Protein AF-A0A7X7QVG1-F1 (afdb_monomer)

Secondary structure (DSSP, 8-state):
----------TTSSTT-S--SS----PPPPPPPTT--S----S-TTTBT-EEEEEEEEETTTTEEEEEEEEE-TT--SGGGEEEEEEEEESSSSS-B---BTTTTTB-EEE-GGG---S-EEEE-TT-SS--EEEEE--TTSSSEEEEEESSSSSB-TT--EEEE-----SPPEEEEETTTTEEEEEEEESSSS-EEEEEEESSSSS-PPPEEEE---GGG-TTEEE---EEEEETTEEEEEEEEEEE-TT--STT---EEE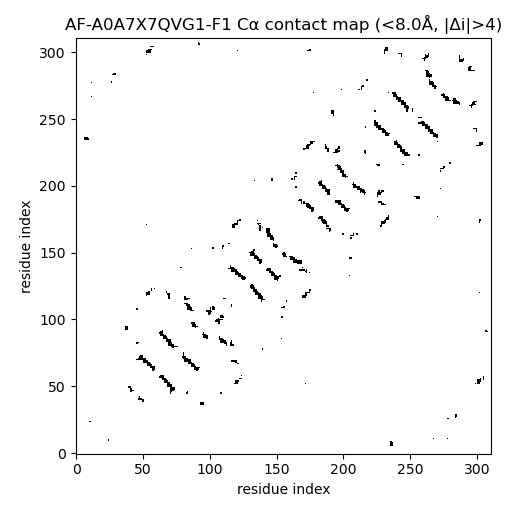EEEEEEESSSS-EEES-SSS-SB----TTSTTSSB----SS----GGG-

Nearest PDB structures (foldseek):
  7vco-assembly1_A  TM=6.421E-01  e=1.257E-06  Frischella perrara
  8aa2-assembly1_M  TM=6.187E-01  e=2.798E-06  Bacteroides thetaiotaomicron VPI-5482
  2f11-assembly1_A  TM=5.109E-01  e=1.245E-05  Homo sapiens
  1so7-assembly1_A  TM=5.348E-01  e=1.371E-04  Homo sapiens
  1snt-assembly1_A  TM=4.716E-01  e=3.983E-04  Homo sapiens

Sequence (311 aa):
MTKNIARKFLFFDNWTYESLSGFTRKTHKPVKFYNNPVFVANNNPYEYNSCSYSTVAYDYDEKIFKMWYGTSNLYKTDEEAIKYLCYATSSDGIKWDRPNLDVIDGTNVVMDKDMYPMGTSVIIDKEDINMPYKLIMRPKNIPAITTCFSKDGIHWDKKNINIVINADSDCKIGLYKNPVEKTYYALFRNIKGQRKNYISSSKDFINWDFPKLILEPDISEGCQTQIYGTQASSYGNYVIGLSPLYNTVETDMNWAKMEGTMDISAAFSKGSYYWRWLNSKDRFISLKDEKSSECGMIHPLTSLIYLPEKI

pLDDT: mean 88.74, std 9.58, range [32.72, 98.31]

Structure (mmCIF, N/CA/C/O backbone):
data_AF-A0A7X7QVG1-F1
#
_entry.id   AF-A0A7X7QVG1-F1
#
loop_
_atom_site.group_PDB
_atom_site.id
_atom_site.type_symbol
_atom_site.label_atom_id
_atom_site.label_alt_id
_atom_site.label_comp_id
_atom_site.label_asym_id
_atom_site.label_entity_id
_atom_site.label_seq_id
_atom_site.pdbx_PDB_ins_code
_atom_site.Cartn_x
_at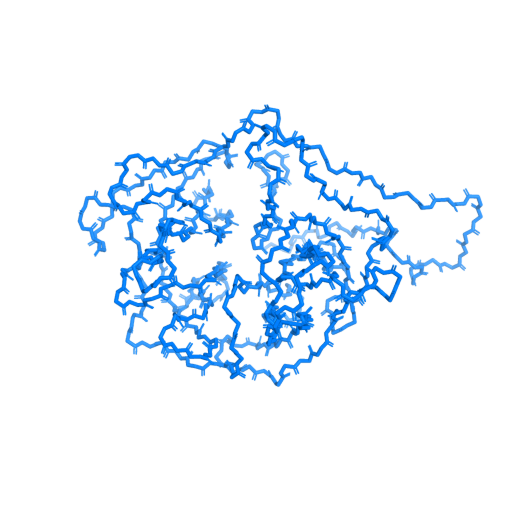om_site.Cartn_y
_atom_site.Cartn_z
_atom_site.occupancy
_atom_site.B_iso_or_equiv
_atom_site.auth_seq_id
_atom_site.auth_comp_id
_atom_site.auth_asym_id
_atom_site.auth_atom_id
_atom_site.pdbx_PDB_model_num
ATOM 1 N N . MET A 1 1 ? -18.943 -22.279 1.808 1.00 32.72 1 MET A N 1
ATOM 2 C CA . MET A 1 1 ? -19.037 -22.412 0.337 1.00 32.72 1 MET A CA 1
ATOM 3 C C . MET A 1 1 ? -17.642 -22.282 -0.241 1.00 32.72 1 MET A C 1
ATOM 5 O O . MET A 1 1 ? -17.046 -21.218 -0.138 1.00 32.72 1 MET A O 1
ATOM 9 N N . THR A 1 2 ? -17.083 -23.357 -0.782 1.00 34.47 2 THR A N 1
ATOM 10 C CA . THR A 1 2 ? -15.823 -23.324 -1.532 1.00 34.47 2 THR A CA 1
ATOM 11 C C . THR A 1 2 ? -16.054 -22.495 -2.793 1.00 34.47 2 THR A C 1
ATOM 13 O O . THR A 1 2 ? -16.736 -22.944 -3.712 1.00 34.47 2 THR A O 1
ATOM 16 N N . LYS A 1 3 ? -15.554 -21.249 -2.816 1.00 49.28 3 LYS A N 1
ATOM 17 C CA . LYS A 1 3 ? -15.533 -20.428 -4.035 1.00 49.28 3 LYS A CA 1
ATOM 18 C C . LYS A 1 3 ? -14.897 -21.274 -5.135 1.00 49.28 3 LYS A C 1
ATOM 20 O O . LYS A 1 3 ? -13.794 -21.786 -4.957 1.00 49.28 3 LYS A O 1
ATOM 25 N N . ASN A 1 4 ? -15.598 -21.429 -6.250 1.00 41.78 4 ASN A N 1
ATOM 26 C CA . ASN A 1 4 ? -15.048 -22.026 -7.455 1.00 41.78 4 ASN A CA 1
ATOM 27 C C . ASN A 1 4 ? -13.965 -21.053 -7.949 1.00 41.78 4 ASN A C 1
ATOM 29 O O . ASN A 1 4 ? -14.272 -20.060 -8.607 1.00 41.78 4 ASN A O 1
ATOM 33 N N . ILE A 1 5 ? -12.716 -21.228 -7.500 1.00 54.16 5 ILE A N 1
ATOM 34 C CA . ILE A 1 5 ? -11.613 -20.346 -7.887 1.00 54.16 5 ILE A CA 1
ATOM 35 C C . ILE A 1 5 ? -11.363 -20.624 -9.364 1.00 54.16 5 ILE A C 1
ATOM 37 O O . ILE A 1 5 ? -10.708 -21.605 -9.718 1.00 54.16 5 ILE A O 1
ATOM 41 N N . ALA A 1 6 ? -11.917 -19.778 -10.232 1.00 59.72 6 ALA A N 1
ATOM 42 C CA . ALA A 1 6 ? -11.602 -19.800 -11.648 1.00 59.72 6 ALA A CA 1
ATOM 43 C C . ALA A 1 6 ? -10.076 -19.733 -11.789 1.00 59.72 6 ALA A C 1
ATOM 45 O O . ALA A 1 6 ? -9.439 -18.754 -11.384 1.00 59.72 6 ALA A O 1
ATOM 46 N N . ARG A 1 7 ? -9.473 -20.803 -12.317 1.00 67.12 7 ARG A N 1
ATOM 47 C CA . ARG A 1 7 ? -8.031 -20.846 -12.561 1.00 67.12 7 ARG A CA 1
ATOM 48 C C . ARG A 1 7 ? -7.709 -19.833 -13.655 1.00 67.12 7 ARG A C 1
ATOM 50 O O . ARG A 1 7 ? -8.014 -20.053 -14.822 1.00 67.12 7 ARG A O 1
ATOM 57 N N . LYS A 1 8 ? -7.100 -18.711 -13.270 1.00 73.62 8 LYS A N 1
ATOM 58 C CA . LYS A 1 8 ? -6.557 -17.733 -14.216 1.00 73.62 8 LYS A CA 1
ATOM 59 C C . LYS A 1 8 ? -5.225 -18.256 -14.751 1.00 73.62 8 LYS A C 1
ATOM 61 O O . LYS A 1 8 ? -4.258 -18.349 -13.997 1.00 73.62 8 LYS A O 1
ATOM 66 N N . PHE A 1 9 ? -5.175 -18.572 -16.042 1.00 77.69 9 PHE A N 1
ATOM 67 C CA . PHE A 1 9 ? -3.921 -18.813 -16.753 1.00 77.69 9 PHE A CA 1
ATOM 68 C C . PHE A 1 9 ? -3.353 -17.468 -17.207 1.00 77.69 9 PHE A C 1
ATOM 70 O O . PHE A 1 9 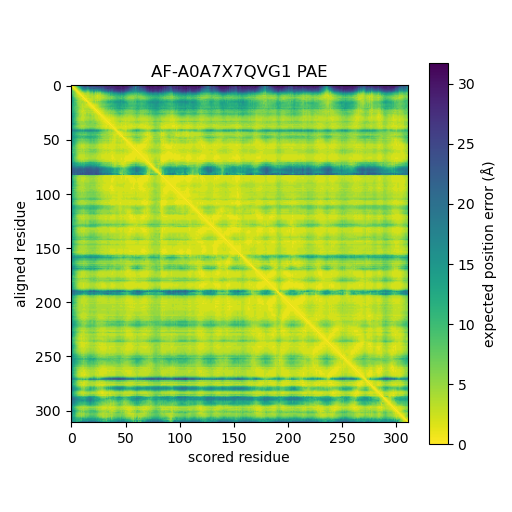? -4.004 -16.739 -17.952 1.00 77.69 9 PHE A O 1
ATOM 77 N N . LEU A 1 10 ? -2.170 -17.113 -16.701 1.00 83.12 10 LEU A N 1
ATOM 78 C CA . LEU A 1 10 ? -1.536 -15.821 -16.953 1.00 83.12 10 LEU A CA 1
ATOM 79 C C . LEU A 1 10 ? -0.241 -15.996 -17.732 1.00 83.12 10 LEU A C 1
ATOM 81 O O . LEU A 1 10 ? 0.610 -16.805 -17.376 1.00 83.12 10 LEU A O 1
ATOM 85 N N . PHE A 1 11 ? -0.044 -15.137 -18.725 1.00 84.19 11 PHE A N 1
ATOM 86 C CA . PHE A 1 11 ? 1.145 -15.117 -19.570 1.00 84.19 11 PHE A CA 1
ATOM 87 C C . PHE A 1 11 ? 2.278 -14.266 -18.996 1.00 84.19 11 PHE A C 1
ATOM 89 O O . PHE A 1 11 ? 2.920 -13.538 -19.739 1.00 84.19 11 PHE A O 1
ATOM 96 N N . PHE A 1 12 ? 2.543 -14.342 -17.686 1.00 85.56 12 PHE A N 1
ATOM 97 C CA . PHE A 1 12 ? 3.653 -13.611 -17.050 1.00 85.56 12 PHE A CA 1
ATOM 98 C C . PHE A 1 12 ? 4.996 -14.346 -17.134 1.00 85.56 12 PHE A C 1
ATOM 100 O O . PHE A 1 12 ? 6.041 -13.716 -17.267 1.00 85.56 12 PHE A O 1
ATOM 107 N N . ASP A 1 13 ? 4.995 -15.677 -17.149 1.00 84.94 13 ASP A N 1
ATOM 108 C CA . ASP A 1 13 ? 6.184 -16.506 -17.368 1.00 84.94 13 ASP A CA 1
ATOM 109 C C . ASP A 1 13 ? 5.849 -17.731 -18.224 1.00 84.94 13 ASP A C 1
ATOM 111 O O . ASP A 1 13 ? 4.721 -17.858 -18.689 1.00 84.94 13 ASP A O 1
ATOM 115 N N . ASN A 1 14 ? 6.846 -18.583 -18.477 1.00 85.62 14 ASN A N 1
ATOM 116 C CA . ASN A 1 14 ? 6.716 -19.748 -19.356 1.00 85.62 14 ASN A CA 1
ATOM 117 C C . ASN A 1 14 ? 6.536 -21.073 -18.604 1.00 85.62 14 ASN A C 1
ATOM 119 O O . ASN A 1 14 ? 6.558 -22.130 -19.217 1.00 85.62 14 ASN A O 1
ATOM 123 N N . TRP A 1 15 ? 6.377 -21.047 -17.285 1.00 80.62 15 TRP A N 1
ATOM 124 C CA . TRP A 1 15 ? 6.364 -22.259 -16.465 1.00 80.62 15 TRP A CA 1
ATOM 125 C C . TRP A 1 15 ? 5.178 -23.184 -16.739 1.00 80.62 15 TRP A C 1
ATOM 127 O O . TRP A 1 15 ? 5.272 -24.383 -16.516 1.00 80.62 15 TRP A O 1
ATOM 137 N N . THR A 1 16 ? 4.037 -22.630 -17.150 1.00 80.31 16 THR A N 1
ATOM 138 C CA . THR A 1 16 ? 2.820 -23.408 -17.421 1.00 80.31 16 THR A CA 1
ATOM 139 C C . THR A 1 16 ? 2.711 -23.863 -18.875 1.00 80.31 16 THR A C 1
ATOM 141 O O . THR A 1 16 ? 1.688 -24.439 -19.234 1.00 80.31 16 THR A O 1
ATOM 144 N N . TYR A 1 17 ? 3.706 -23.579 -19.722 1.00 81.69 17 TYR A N 1
ATOM 145 C CA . TYR A 1 17 ? 3.651 -23.875 -21.155 1.00 81.69 17 TYR A CA 1
ATOM 146 C C . TYR A 1 17 ? 4.617 -24.993 -21.514 1.00 81.69 17 TYR A C 1
ATOM 148 O O . TYR A 1 17 ? 5.790 -24.941 -21.163 1.00 81.69 17 TYR A O 1
ATOM 156 N N . GLU A 1 18 ? 4.120 -25.972 -22.262 1.00 85.25 18 GLU A N 1
ATOM 157 C CA . GLU A 1 18 ? 4.942 -27.027 -22.854 1.00 85.25 18 GLU A CA 1
ATOM 158 C C . GLU A 1 18 ? 5.616 -26.551 -24.151 1.00 85.25 18 GLU A C 1
ATOM 160 O O . GLU A 1 18 ? 6.796 -26.803 -24.374 1.00 85.25 18 GLU A O 1
ATOM 165 N N . SER A 1 19 ? 4.892 -25.804 -24.992 1.00 87.75 19 SER A N 1
ATOM 166 C CA . SER A 1 19 ? 5.427 -25.201 -26.216 1.00 87.75 19 SER A CA 1
ATOM 167 C C . SER A 1 19 ? 4.744 -23.869 -26.538 1.00 87.75 19 SER A C 1
ATOM 169 O O . SER A 1 19 ? 3.620 -23.600 -26.109 1.00 87.75 19 SER A O 1
ATOM 171 N N . LEU A 1 20 ? 5.444 -23.009 -27.283 1.00 86.88 20 LEU A N 1
ATOM 172 C CA . LEU A 1 20 ? 4.934 -21.740 -27.799 1.00 86.88 20 LEU A CA 1
ATOM 173 C C . LEU A 1 20 ? 5.303 -21.630 -29.281 1.00 86.88 20 LEU A C 1
ATOM 175 O O . LEU A 1 20 ? 6.465 -21.796 -29.641 1.00 86.88 20 LEU A O 1
ATOM 179 N N . SER A 1 21 ? 4.330 -21.309 -30.132 1.00 90.62 21 SER A N 1
ATOM 180 C CA . SER A 1 21 ? 4.543 -21.022 -31.554 1.00 90.62 21 SER A CA 1
ATOM 181 C C . SER A 1 21 ? 3.700 -19.815 -31.955 1.00 90.62 21 SER A C 1
ATOM 183 O O . SER A 1 21 ? 2.540 -19.717 -31.559 1.00 90.62 21 SER A O 1
ATOM 185 N N . GLY A 1 22 ? 4.293 -18.858 -32.676 1.00 89.75 22 GLY A N 1
ATOM 186 C CA . GLY A 1 22 ? 3.608 -17.625 -33.090 1.00 89.75 22 GLY A CA 1
ATOM 187 C C . GLY A 1 22 ? 3.157 -16.710 -31.939 1.00 89.75 22 GLY A C 1
ATOM 188 O O . GLY A 1 22 ? 2.263 -15.888 -32.127 1.00 89.75 22 GLY A O 1
ATOM 189 N N . PHE A 1 23 ? 3.740 -16.846 -30.743 1.00 86.56 23 PHE A N 1
ATOM 190 C CA . PHE A 1 23 ? 3.320 -16.111 -29.548 1.00 86.56 23 PHE A CA 1
ATOM 191 C C . PHE A 1 23 ? 4.210 -14.892 -29.272 1.00 86.56 23 PHE A C 1
ATOM 193 O O . PHE A 1 23 ? 5.422 -15.023 -29.108 1.00 86.56 23 PHE A O 1
ATOM 200 N N . THR A 1 24 ? 3.588 -13.720 -29.114 1.00 86.31 24 THR A N 1
ATOM 201 C CA . THR A 1 24 ? 4.262 -12.484 -28.689 1.00 86.31 24 THR A CA 1
ATOM 202 C C . THR A 1 24 ? 3.591 -11.933 -27.439 1.00 86.31 24 THR A C 1
ATOM 204 O O . THR A 1 24 ? 2.414 -11.573 -27.461 1.00 86.31 24 THR A O 1
ATOM 207 N N . ARG A 1 25 ? 4.351 -11.807 -26.349 1.00 85.00 25 ARG A N 1
ATOM 208 C CA . ARG A 1 25 ? 3.880 -11.175 -25.113 1.00 85.00 25 ARG A CA 1
ATOM 209 C C . ARG A 1 25 ? 3.967 -9.658 -25.231 1.00 85.00 25 ARG A C 1
ATOM 211 O O . ARG A 1 25 ? 5.032 -9.127 -25.535 1.00 85.00 25 ARG A O 1
ATOM 218 N N . LYS A 1 26 ? 2.867 -8.964 -24.944 1.00 84.75 26 LYS A N 1
ATOM 219 C CA . LYS A 1 26 ? 2.827 -7.502 -24.852 1.00 84.75 26 LYS A CA 1
ATOM 220 C C . LYS A 1 26 ? 2.254 -7.087 -23.506 1.00 84.75 26 LYS A C 1
ATOM 222 O O . LYS A 1 26 ? 1.206 -7.580 -23.096 1.00 84.75 26 LYS A O 1
ATOM 227 N N . THR A 1 27 ? 2.940 -6.174 -22.832 1.00 84.19 27 THR A N 1
ATOM 228 C CA . THR A 1 27 ? 2.423 -5.539 -21.621 1.00 84.19 27 THR A CA 1
ATOM 229 C C . THR A 1 27 ? 1.559 -4.359 -22.038 1.00 84.19 27 THR A C 1
ATOM 231 O O . THR A 1 27 ? 2.034 -3.450 -22.714 1.00 84.19 27 THR A O 1
ATOM 234 N N . HIS A 1 28 ? 0.285 -4.381 -21.658 1.00 87.12 28 HIS A N 1
ATOM 235 C CA . HIS A 1 28 ? -0.609 -3.244 -21.853 1.00 87.12 28 HIS A CA 1
ATOM 236 C C . HIS A 1 28 ? -0.474 -2.264 -20.688 1.00 87.12 28 HIS A C 1
ATOM 238 O O . HIS A 1 28 ? -0.260 -2.680 -19.547 1.00 87.12 28 HIS A O 1
ATOM 244 N N . LYS A 1 29 ? -0.631 -0.970 -20.976 1.00 88.75 29 LYS A N 1
ATOM 245 C CA . LYS A 1 29 ? -0.670 0.071 -19.948 1.00 88.75 29 LYS A CA 1
ATOM 246 C C . LYS A 1 29 ? -2.091 0.206 -19.385 1.00 88.75 29 LYS A C 1
ATOM 248 O O . LYS A 1 29 ? -3.052 0.134 -20.156 1.00 88.75 29 LYS A O 1
ATOM 253 N N . PRO A 1 30 ? -2.249 0.396 -18.066 1.00 90.81 30 PRO A N 1
ATOM 254 C CA . PRO A 1 30 ? -3.529 0.743 -17.482 1.00 90.81 30 PRO A CA 1
ATOM 255 C C . PRO A 1 30 ? -3.958 2.134 -17.958 1.00 90.81 30 PRO A C 1
ATOM 257 O O . PRO A 1 30 ? -3.139 3.030 -18.168 1.00 90.81 30 PRO A O 1
ATOM 260 N N . VAL A 1 31 ? -5.267 2.312 -18.099 1.00 91.31 31 VAL A N 1
ATOM 261 C CA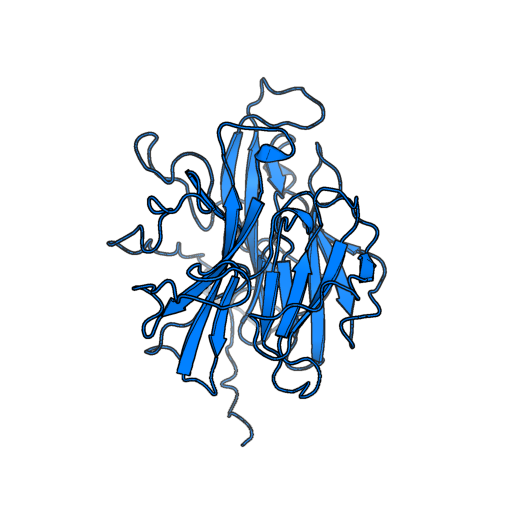 . VAL A 1 31 ? -5.871 3.597 -18.451 1.00 91.31 31 VAL A CA 1
ATOM 262 C C . VAL A 1 31 ? -6.282 4.296 -17.163 1.00 91.31 31 VAL A C 1
ATOM 264 O O . VAL A 1 31 ? -6.998 3.721 -16.342 1.00 91.31 31 VAL A O 1
ATOM 267 N N . LYS A 1 32 ? -5.812 5.531 -16.972 1.00 89.69 32 LYS A N 1
ATOM 268 C CA . LYS A 1 32 ? -6.202 6.359 -15.825 1.00 89.69 32 LYS A CA 1
ATOM 269 C C . LYS A 1 32 ? -7.693 6.679 -15.906 1.00 89.69 32 LYS A C 1
ATOM 271 O O . LYS A 1 32 ? -8.214 6.943 -16.988 1.00 89.69 32 LYS A O 1
ATOM 276 N N . PHE A 1 33 ? -8.369 6.672 -14.763 1.00 91.81 33 PHE A N 1
ATOM 277 C CA . PHE A 1 33 ? -9.784 7.012 -14.708 1.00 91.81 33 PHE A CA 1
ATOM 278 C C . PHE A 1 33 ? -9.990 8.478 -15.106 1.00 91.81 33 PHE A C 1
ATOM 280 O O . PHE A 1 33 ? -9.294 9.369 -14.618 1.00 91.81 33 PHE A O 1
ATOM 287 N N . TYR A 1 34 ? -10.926 8.719 -16.022 1.00 90.19 34 TYR A N 1
ATOM 288 C CA . TYR A 1 34 ? -11.109 10.027 -16.654 1.00 90.19 34 TYR A CA 1
ATOM 289 C C . TYR A 1 34 ? -11.600 11.107 -15.676 1.00 90.19 34 TYR A C 1
ATOM 291 O O . TYR A 1 34 ? -11.290 12.275 -15.874 1.00 90.19 34 TYR A O 1
ATOM 299 N N . ASN A 1 35 ? -12.288 10.710 -14.598 1.00 91.38 35 ASN A N 1
ATOM 300 C CA . ASN A 1 35 ? -12.771 11.599 -13.535 1.00 91.38 35 ASN A CA 1
ATOM 301 C C . ASN A 1 35 ? -11.824 11.671 -12.321 1.00 91.38 35 ASN A C 1
ATOM 303 O O . ASN A 1 35 ? -12.257 12.009 -11.223 1.00 91.38 35 ASN A O 1
ATOM 307 N N . ASN A 1 36 ? -10.540 11.329 -12.473 1.00 90.50 36 ASN A N 1
ATOM 308 C CA . ASN A 1 36 ? -9.563 11.617 -11.420 1.00 90.50 36 ASN A CA 1
ATOM 309 C C . ASN A 1 36 ? -9.467 13.141 -11.160 1.00 90.50 36 ASN A C 1
ATOM 311 O O . ASN A 1 36 ? -9.503 13.909 -12.123 1.00 90.50 36 ASN A O 1
ATOM 315 N N . PRO A 1 37 ? -9.243 13.586 -9.905 1.00 92.19 37 PRO A N 1
ATOM 316 C CA . PRO A 1 37 ? -9.066 12.777 -8.695 1.00 92.19 37 PRO A CA 1
ATOM 317 C C . PRO A 1 37 ? -10.396 12.341 -8.054 1.00 92.19 37 PRO A C 1
ATOM 319 O O . PRO A 1 37 ? -11.356 13.100 -8.013 1.00 92.19 37 PRO A O 1
ATOM 322 N N . VAL A 1 38 ? -10.419 11.130 -7.486 1.00 93.62 38 VAL A N 1
ATOM 323 C CA . VAL A 1 38 ? -11.593 10.581 -6.767 1.00 93.62 38 VAL A CA 1
ATOM 324 C C . VAL A 1 38 ? -11.580 10.872 -5.261 1.00 93.62 38 VAL A C 1
ATOM 326 O O . VAL A 1 38 ? -12.599 10.764 -4.587 1.00 93.62 38 VAL A O 1
ATOM 329 N N . PHE A 1 39 ? -10.419 11.244 -4.721 1.00 94.06 39 PHE A N 1
ATOM 330 C CA . PHE A 1 39 ? -10.238 11.616 -3.323 1.00 94.06 39 PHE A CA 1
ATOM 331 C C . PHE A 1 39 ? -9.127 12.658 -3.225 1.00 94.06 39 PHE A C 1
ATOM 333 O O . PHE A 1 39 ? -8.055 12.479 -3.804 1.00 94.06 39 PHE A O 1
ATOM 340 N N . VAL A 1 40 ? -9.384 13.742 -2.502 1.00 93.19 40 VAL A N 1
ATOM 341 C CA . VAL A 1 40 ? -8.426 14.824 -2.247 1.00 93.19 40 VAL A CA 1
ATOM 342 C C . VAL A 1 40 ? -8.532 15.248 -0.792 1.00 93.19 40 VAL A C 1
ATOM 344 O O . VAL A 1 40 ? -9.608 15.107 -0.199 1.00 93.19 40 VAL A O 1
ATOM 347 N N . ALA A 1 41 ? -7.439 15.784 -0.246 1.00 90.06 41 ALA A N 1
ATOM 348 C CA . ALA A 1 41 ? -7.481 16.471 1.037 1.00 90.06 41 ALA A CA 1
ATOM 349 C C . ALA A 1 41 ? -8.524 17.591 0.964 1.00 90.06 41 ALA A C 1
ATOM 351 O O . ALA A 1 41 ? -8.548 18.363 0.002 1.00 90.06 41 ALA A O 1
ATOM 352 N N . ASN A 1 42 ? -9.420 17.636 1.940 1.00 85.69 42 ASN A N 1
ATOM 353 C CA . ASN A 1 42 ? -10.396 18.708 2.068 1.00 85.69 42 ASN A CA 1
ATOM 354 C C . ASN A 1 42 ? -9.909 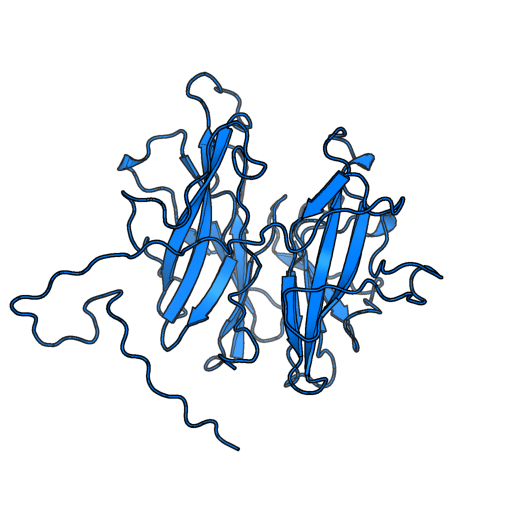19.745 3.100 1.00 85.69 42 ASN A C 1
ATOM 356 O O . ASN A 1 42 ? -8.827 19.624 3.668 1.00 85.69 42 ASN A O 1
ATOM 360 N N . ASN A 1 43 ? -10.726 20.762 3.378 1.00 83.38 43 ASN A N 1
ATOM 361 C CA . ASN A 1 43 ? -10.396 21.823 4.338 1.00 83.38 43 ASN A CA 1
ATOM 362 C C . ASN A 1 43 ? -10.487 21.380 5.817 1.00 83.38 43 ASN A C 1
ATOM 364 O O . ASN A 1 43 ? -10.616 22.228 6.701 1.00 83.38 43 ASN A O 1
ATOM 368 N N . ASN A 1 44 ? -10.446 20.076 6.111 1.00 87.75 44 ASN A N 1
ATOM 369 C CA . ASN A 1 44 ? -10.393 19.595 7.485 1.00 87.75 44 ASN A CA 1
ATOM 370 C C . ASN A 1 44 ? -9.018 19.914 8.101 1.00 87.75 44 ASN A C 1
ATOM 372 O O . ASN A 1 44 ? -7.984 19.603 7.500 1.00 87.75 44 ASN A O 1
ATOM 376 N N . PRO A 1 45 ? -8.960 20.449 9.335 1.00 87.69 45 PRO A N 1
ATOM 377 C CA . PRO A 1 45 ? -7.703 20.880 9.954 1.00 87.69 45 PRO A CA 1
ATOM 378 C C . PRO A 1 45 ? -6.707 19.732 10.195 1.00 87.69 45 PRO A C 1
ATOM 380 O O . PRO A 1 45 ? -5.511 19.969 10.347 1.00 87.69 45 PRO A O 1
ATOM 383 N N . TYR A 1 46 ? -7.187 18.487 10.223 1.00 87.69 46 TYR A N 1
ATOM 384 C CA . TYR A 1 46 ? -6.381 17.278 10.394 1.00 87.69 46 TYR A CA 1
ATOM 385 C C . TYR A 1 46 ? -5.936 16.627 9.068 1.00 87.69 46 TYR A C 1
ATOM 387 O O . TYR A 1 46 ? -5.100 15.725 9.101 1.00 87.69 46 TYR A O 1
ATOM 395 N N . GLU A 1 47 ? -6.434 17.064 7.904 1.00 88.44 47 GLU A N 1
ATOM 396 C CA . GLU A 1 47 ? -5.990 16.558 6.587 1.00 88.44 47 GLU A CA 1
ATOM 397 C C . GLU A 1 47 ? -4.826 17.354 5.991 1.00 88.44 47 GLU A C 1
ATOM 399 O O . GLU A 1 47 ? -4.068 16.822 5.177 1.00 88.44 47 GLU A O 1
ATOM 404 N N . TYR A 1 48 ? -4.633 18.596 6.442 1.00 86.62 48 TYR A N 1
ATOM 405 C CA . TYR A 1 48 ? -3.602 19.500 5.934 1.00 86.62 48 TYR A CA 1
ATOM 406 C C . TYR A 1 48 ? -3.700 19.670 4.409 1.00 86.62 48 TYR A C 1
ATOM 408 O O . TYR A 1 48 ? -4.685 20.206 3.914 1.00 86.62 48 TYR A O 1
ATOM 416 N N . ASN A 1 49 ? -2.672 19.258 3.664 1.00 86.88 49 ASN A N 1
ATOM 417 C CA . ASN A 1 49 ? -2.583 19.413 2.213 1.00 86.88 49 ASN A CA 1
ATOM 418 C C . ASN A 1 49 ? -2.270 18.090 1.494 1.00 86.88 49 ASN A C 1
ATOM 420 O O . ASN A 1 49 ? -1.911 18.108 0.318 1.00 86.88 49 ASN A O 1
ATOM 424 N N . SER A 1 50 ? -2.378 16.946 2.179 1.00 87.75 50 SER A N 1
ATOM 425 C CA . SER A 1 50 ? -2.059 15.644 1.592 1.00 87.75 50 SER A CA 1
ATOM 426 C C . SER A 1 50 ? -2.796 14.498 2.273 1.00 87.75 50 SER A C 1
ATOM 428 O O . SER A 1 50 ? -2.759 14.345 3.494 1.00 87.75 50 SER A O 1
ATOM 430 N N . CYS A 1 51 ? -3.396 13.647 1.441 1.00 89.94 51 CYS A N 1
ATOM 431 C CA . CYS A 1 51 ? -3.885 12.324 1.803 1.00 89.94 51 CYS A CA 1
ATOM 432 C C . CYS A 1 51 ? -3.035 11.298 1.055 1.00 89.94 51 CYS A C 1
ATOM 434 O O . CYS A 1 51 ? -3.099 11.202 -0.171 1.00 89.94 51 CYS A O 1
ATOM 436 N N . SER A 1 52 ? -2.215 10.549 1.783 1.00 88.69 52 SER A N 1
ATOM 437 C CA . SER A 1 52 ? -1.224 9.646 1.204 1.00 88.69 52 SER A CA 1
ATOM 438 C C . SER A 1 52 ? -1.253 8.278 1.877 1.00 88.69 52 SER A C 1
ATOM 440 O O . SER A 1 52 ? -2.002 8.034 2.822 1.00 88.69 52 SER A O 1
ATOM 442 N N . TYR A 1 53 ? -0.459 7.349 1.342 1.00 89.81 53 TYR A N 1
ATOM 443 C CA . TYR A 1 53 ? -0.277 6.009 1.899 1.00 89.81 53 TYR A CA 1
ATOM 444 C C . TYR A 1 53 ? -1.575 5.262 2.231 1.00 89.81 53 TYR A C 1
ATOM 446 O O . TYR A 1 53 ? -1.665 4.553 3.223 1.00 89.81 53 TYR A O 1
ATOM 454 N N . SER A 1 54 ? -2.573 5.369 1.355 1.00 93.06 54 SER A N 1
ATOM 455 C CA . SER A 1 54 ? -3.893 4.809 1.622 1.00 93.06 54 SER A CA 1
ATOM 456 C C . SER A 1 54 ? -3.985 3.299 1.390 1.00 93.06 54 SER A C 1
ATOM 458 O O . SER A 1 54 ? -3.519 2.759 0.383 1.00 93.06 54 SER A O 1
ATOM 460 N N . THR A 1 55 ? -4.633 2.602 2.312 1.00 96.31 55 THR A N 1
ATOM 461 C CA . THR A 1 55 ? -5.169 1.258 2.090 1.00 96.31 55 THR A CA 1
ATOM 462 C C . THR A 1 55 ? -6.635 1.397 1.739 1.00 96.31 55 THR A C 1
ATOM 464 O O . THR A 1 55 ? -7.353 2.091 2.449 1.00 96.31 55 THR A O 1
ATOM 467 N N . VAL A 1 56 ? -7.089 0.706 0.697 1.00 96.31 56 VAL A N 1
ATOM 468 C CA . VAL A 1 56 ? -8.516 0.513 0.439 1.00 96.31 56 VAL A CA 1
ATOM 469 C C . VAL A 1 56 ? -8.804 -0.981 0.399 1.00 96.31 56 VAL A C 1
ATOM 471 O O . VAL A 1 56 ? -8.070 -1.741 -0.232 1.00 96.31 56 VAL A O 1
ATOM 474 N N . ALA A 1 57 ? -9.867 -1.400 1.074 1.00 95.44 57 ALA A N 1
ATOM 475 C CA . ALA A 1 57 ? -10.342 -2.774 1.076 1.00 95.44 57 ALA A CA 1
ATOM 476 C C . ALA A 1 57 ? -11.868 -2.800 0.962 1.00 95.44 57 ALA A C 1
ATOM 478 O O . ALA A 1 57 ? -12.545 -1.919 1.484 1.00 95.44 57 ALA A O 1
ATOM 479 N N . TYR A 1 58 ? -12.406 -3.815 0.288 1.00 94.62 58 TYR A N 1
ATOM 480 C CA . TYR A 1 58 ? -13.840 -4.083 0.305 1.00 94.62 58 TYR A CA 1
ATOM 481 C C . TYR A 1 58 ? -14.159 -5.023 1.467 1.00 94.62 58 TYR A C 1
ATOM 483 O O . TYR A 1 58 ? -13.630 -6.136 1.525 1.00 94.62 58 TYR A O 1
ATOM 491 N N . ASP A 1 59 ? -14.995 -4.569 2.396 1.00 94.69 59 ASP A N 1
ATOM 492 C CA . ASP A 1 59 ? -15.554 -5.419 3.439 1.00 94.69 59 ASP A CA 1
ATOM 493 C C . ASP A 1 59 ? -16.765 -6.157 2.864 1.00 94.69 59 ASP A C 1
ATOM 495 O O . ASP A 1 59 ? -17.791 -5.554 2.555 1.00 94.69 59 ASP A O 1
ATOM 499 N N . TYR A 1 60 ? -16.628 -7.469 2.678 1.00 91.12 60 TYR A N 1
ATOM 500 C CA . TYR A 1 60 ? -17.658 -8.300 2.057 1.00 91.12 60 TYR A CA 1
ATOM 501 C C . TYR A 1 60 ? -18.876 -8.529 2.955 1.00 91.12 60 TYR A C 1
ATOM 503 O O . TYR A 1 60 ? -19.960 -8.788 2.429 1.00 91.12 60 TYR A O 1
ATOM 511 N N . ASP A 1 61 ? -18.710 -8.430 4.275 1.00 92.38 61 ASP A N 1
ATOM 512 C CA . ASP A 1 61 ? -19.802 -8.630 5.228 1.00 92.38 61 ASP A CA 1
ATOM 513 C C . ASP A 1 61 ? -20.676 -7.370 5.282 1.00 92.38 61 ASP A C 1
ATOM 515 O O . ASP A 1 61 ? -21.902 -7.445 5.201 1.00 92.38 61 ASP A O 1
ATOM 519 N N . GLU A 1 62 ? -20.034 -6.199 5.334 1.00 94.38 62 GLU A N 1
ATOM 520 C CA . GLU A 1 62 ? -20.702 -4.889 5.359 1.00 94.38 62 GLU A CA 1
ATOM 521 C C . GLU A 1 62 ? -21.045 -4.350 3.960 1.00 94.38 62 GLU A C 1
ATOM 523 O O . GLU A 1 62 ? -21.797 -3.386 3.829 1.00 94.38 62 GLU A O 1
ATOM 528 N N . LYS A 1 63 ? -20.514 -4.981 2.906 1.00 94.38 63 LYS A N 1
ATOM 529 C CA . LYS A 1 63 ? -20.667 -4.594 1.494 1.00 94.38 63 LYS A CA 1
ATOM 530 C C . LYS A 1 63 ? -20.249 -3.152 1.206 1.00 94.38 63 LYS A C 1
ATOM 532 O O . LYS A 1 63 ? -20.876 -2.466 0.397 1.00 94.38 63 LYS A O 1
ATOM 537 N N . ILE A 1 64 ? -19.169 -2.707 1.839 1.00 96.69 64 ILE A N 1
ATOM 538 C CA . ILE A 1 64 ? -18.682 -1.330 1.758 1.00 96.69 64 ILE A CA 1
ATOM 539 C C . ILE A 1 64 ? -17.175 -1.300 1.511 1.00 96.69 64 ILE A C 1
ATOM 541 O O . ILE A 1 64 ? -16.420 -2.123 2.032 1.00 96.69 64 ILE A O 1
ATOM 545 N N . PHE A 1 65 ? -16.713 -0.336 0.720 1.00 97.62 65 PHE A N 1
ATOM 546 C CA . PHE A 1 65 ? -15.295 -0.015 0.644 1.00 97.62 65 PHE A CA 1
ATOM 547 C C . PHE A 1 65 ? -14.891 0.794 1.870 1.00 97.62 65 PHE A C 1
ATOM 549 O O . PHE A 1 65 ? -15.552 1.762 2.242 1.00 97.62 65 PHE A O 1
ATOM 556 N N . LYS A 1 66 ? -13.766 0.411 2.461 1.00 98.12 66 LYS A N 1
ATOM 557 C CA . LYS A 1 66 ? -13.135 1.055 3.608 1.00 98.12 66 LYS A CA 1
ATOM 558 C C . LYS A 1 66 ? -11.772 1.575 3.182 1.00 98.12 66 LYS A C 1
ATOM 560 O O . LYS A 1 66 ? -11.022 0.853 2.523 1.00 98.12 66 LYS A O 1
ATOM 565 N N . MET A 1 67 ? -11.454 2.810 3.546 1.00 98.00 67 MET A N 1
ATOM 566 C CA . MET A 1 67 ? -10.166 3.445 3.297 1.00 98.00 67 MET A CA 1
ATOM 567 C C . MET A 1 67 ? -9.530 3.860 4.613 1.00 98.00 67 MET A C 1
ATOM 569 O O . MET A 1 67 ? -10.161 4.548 5.405 1.00 98.00 67 MET A O 1
ATOM 573 N N . TRP A 1 68 ? -8.256 3.528 4.788 1.00 97.75 68 TRP A N 1
ATOM 574 C CA . TRP A 1 68 ? -7.389 4.107 5.811 1.00 97.75 68 TRP A CA 1
ATOM 575 C C . TRP A 1 68 ? -6.314 4.918 5.108 1.00 97.75 68 TRP A C 1
ATOM 577 O O . TRP A 1 68 ? -5.607 4.359 4.271 1.00 97.75 68 TRP A O 1
ATOM 587 N N . TYR A 1 69 ? -6.187 6.207 5.404 1.00 95.75 69 TYR A N 1
ATOM 588 C CA . TYR A 1 69 ? -5.251 7.099 4.715 1.00 95.75 69 TYR A CA 1
ATOM 589 C C . TYR A 1 69 ? -4.473 7.967 5.697 1.00 95.75 69 TYR A C 1
ATOM 591 O O . TYR A 1 69 ? -5.017 8.447 6.688 1.00 95.75 69 TYR A O 1
ATOM 599 N N . GLY A 1 70 ? -3.182 8.145 5.427 1.00 93.31 70 GLY A N 1
ATOM 600 C CA . GLY A 1 70 ? -2.322 9.022 6.208 1.00 93.31 70 GLY A CA 1
ATOM 601 C C . GLY A 1 70 ? -2.497 10.477 5.793 1.00 93.31 70 GLY A C 1
ATOM 602 O O . GLY A 1 70 ? -2.687 10.769 4.607 1.00 93.31 70 GLY A O 1
ATOM 603 N N . THR A 1 71 ? -2.388 11.391 6.752 1.00 92.12 71 THR A N 1
ATOM 604 C CA . THR A 1 71 ? -2.399 12.833 6.497 1.00 92.12 71 THR A CA 1
ATOM 605 C C . THR A 1 71 ? -1.051 13.460 6.813 1.00 92.12 71 THR A C 1
ATOM 607 O O . THR A 1 71 ? -0.355 13.073 7.761 1.00 92.12 71 THR A O 1
ATOM 610 N N . SER A 1 72 ? -0.663 14.431 5.992 1.00 86.62 72 SER A N 1
ATOM 611 C CA . SER A 1 72 ? 0.630 15.094 6.123 1.00 86.62 72 SER A CA 1
ATOM 612 C C . SER A 1 72 ? 0.576 16.553 5.690 1.00 86.62 72 SER A C 1
ATOM 614 O O . SER A 1 72 ? -0.146 16.890 4.757 1.00 86.62 72 SER A O 1
ATOM 616 N N . ASN A 1 73 ? 1.392 17.400 6.313 1.00 86.25 73 ASN A N 1
ATOM 617 C CA . ASN A 1 73 ? 1.708 18.728 5.810 1.00 86.25 73 ASN A CA 1
ATOM 618 C C . ASN A 1 73 ? 2.993 18.666 4.974 1.00 86.25 73 ASN A C 1
ATOM 620 O O . ASN A 1 73 ? 4.093 18.642 5.521 1.00 86.25 73 ASN A O 1
ATOM 624 N N . LEU A 1 74 ? 2.847 18.674 3.650 1.00 79.00 74 LEU A N 1
ATOM 625 C CA . LEU A 1 74 ? 3.960 18.572 2.700 1.00 79.00 74 LEU A CA 1
ATOM 626 C C . LEU A 1 74 ? 4.904 19.784 2.707 1.00 79.00 74 LEU A C 1
ATOM 628 O O . LEU A 1 74 ? 5.999 19.696 2.164 1.00 79.00 74 LEU A O 1
ATOM 632 N N . TYR A 1 75 ? 4.507 20.908 3.313 1.00 80.00 75 TYR A N 1
ATOM 633 C CA . TYR A 1 75 ? 5.373 22.085 3.447 1.00 80.00 75 TYR A CA 1
ATOM 634 C C . TYR A 1 75 ? 6.284 22.013 4.676 1.00 80.00 75 TYR A C 1
ATOM 636 O O . TYR A 1 75 ? 7.087 22.917 4.901 1.00 80.00 75 TYR A O 1
ATOM 644 N N . LYS A 1 76 ? 6.157 20.957 5.483 1.00 77.56 76 LYS A N 1
ATOM 645 C CA . LYS A 1 76 ? 6.995 20.701 6.649 1.00 77.56 76 LYS A CA 1
ATOM 646 C C . LYS A 1 76 ? 7.770 19.401 6.460 1.00 77.56 76 LYS A C 1
ATOM 648 O O . LYS A 1 76 ? 7.304 18.472 5.808 1.00 77.56 76 LYS A O 1
ATOM 653 N N . THR A 1 77 ? 8.958 19.331 7.048 1.00 67.62 77 THR A N 1
ATOM 654 C CA . THR A 1 77 ? 9.848 18.156 6.975 1.00 67.62 77 THR A CA 1
ATOM 655 C C . THR A 1 77 ? 10.148 17.550 8.351 1.00 67.62 77 THR A C 1
ATOM 657 O O . THR A 1 77 ? 10.704 16.455 8.449 1.00 67.62 77 THR A O 1
ATOM 660 N N . ASP A 1 78 ? 9.732 18.221 9.422 1.00 66.94 78 ASP A N 1
ATOM 661 C CA . ASP A 1 78 ? 9.911 17.845 10.824 1.00 66.94 78 ASP A CA 1
ATOM 662 C C . ASP A 1 78 ? 8.735 16.991 11.345 1.00 66.94 78 ASP A C 1
ATOM 664 O O . ASP A 1 78 ? 7.932 16.451 10.579 1.00 66.94 78 ASP A O 1
ATOM 668 N N . GLU A 1 79 ? 8.654 16.752 12.653 1.00 60.47 79 GLU A N 1
ATOM 669 C CA . GLU A 1 79 ? 7.586 15.957 13.291 1.00 60.47 79 GLU A CA 1
ATOM 670 C C . GLU A 1 79 ? 6.176 16.483 12.995 1.00 60.47 79 GLU A C 1
ATOM 672 O O . GLU A 1 79 ? 5.219 15.716 12.980 1.00 60.47 79 GLU A O 1
ATOM 677 N N . GLU A 1 80 ? 6.053 17.754 12.623 1.00 66.94 80 GLU A N 1
ATOM 678 C CA . GLU A 1 80 ? 4.790 18.367 12.240 1.00 66.94 80 GLU A CA 1
ATOM 679 C C . GLU A 1 80 ? 4.301 17.954 10.839 1.00 66.94 80 GLU A C 1
ATOM 681 O O . GLU A 1 80 ? 3.184 18.308 10.449 1.00 66.94 80 GLU A O 1
ATOM 686 N N . ALA A 1 81 ? 5.118 17.225 10.073 1.00 66.69 81 ALA A N 1
ATOM 687 C CA . ALA A 1 81 ? 4.824 16.839 8.700 1.00 66.69 81 ALA A CA 1
ATOM 688 C C . ALA A 1 81 ? 3.815 15.692 8.567 1.00 66.69 81 ALA A C 1
ATOM 690 O O . ALA A 1 81 ? 3.141 15.644 7.553 1.00 66.69 81 ALA A O 1
ATOM 691 N N . ILE A 1 82 ? 3.682 14.764 9.520 1.00 66.44 82 ILE A N 1
ATOM 692 C CA . ILE A 1 82 ? 2.771 13.602 9.413 1.00 66.44 82 ILE A CA 1
ATOM 693 C C . ILE A 1 82 ? 2.025 13.472 10.724 1.00 66.44 82 ILE A C 1
ATOM 695 O O . ILE A 1 82 ? 2.670 13.424 11.769 1.00 66.44 82 ILE A O 1
ATOM 699 N N . LYS A 1 83 ? 0.690 13.439 10.684 1.00 76.94 83 LYS A N 1
ATOM 700 C CA . LYS A 1 83 ? -0.076 13.608 11.923 1.00 76.94 83 LYS A CA 1
ATOM 701 C C . LYS A 1 83 ? -1.145 12.562 12.167 1.00 76.94 83 LYS A C 1
ATOM 703 O O . LYS A 1 83 ? -1.272 12.141 13.303 1.00 76.94 83 LYS A O 1
ATOM 708 N N . TYR A 1 84 ? -1.905 12.131 11.166 1.00 92.69 84 TYR A N 1
ATOM 709 C CA . TYR A 1 84 ? -3.081 11.308 11.450 1.00 92.69 84 TYR A CA 1
ATOM 710 C C . TYR A 1 84 ? -3.207 10.122 10.504 1.00 92.69 84 TYR A C 1
ATOM 712 O O . TYR A 1 84 ? -2.822 10.195 9.336 1.00 92.69 84 TYR A O 1
ATOM 720 N N . LEU A 1 85 ? -3.780 9.035 11.019 1.00 95.50 85 LEU A N 1
ATOM 721 C CA . LEU A 1 85 ? -4.446 8.032 10.197 1.00 95.50 85 LEU A CA 1
ATOM 722 C C . LEU A 1 85 ? -5.939 8.328 10.250 1.00 95.50 85 LEU A C 1
ATOM 724 O O . LEU A 1 85 ? -6.532 8.333 11.330 1.00 95.50 85 LEU A O 1
ATOM 728 N N . CYS A 1 86 ? -6.536 8.553 9.091 1.00 97.00 86 CYS A N 1
ATOM 729 C CA . CYS A 1 86 ? -7.955 8.830 8.943 1.00 97.00 86 CYS A CA 1
ATOM 730 C C . CYS A 1 86 ? -8.665 7.684 8.224 1.00 97.00 86 CYS A C 1
ATOM 732 O O . CYS A 1 86 ? -8.029 6.824 7.606 1.00 97.00 86 CYS A O 1
ATOM 734 N N . TYR A 1 87 ? -9.992 7.694 8.304 1.00 98.12 87 TYR A N 1
ATOM 735 C CA . TYR A 1 87 ? -10.860 6.658 7.770 1.00 98.12 87 TYR A CA 1
ATOM 736 C C . TYR A 1 87 ? -11.939 7.229 6.848 1.00 98.12 87 TYR A C 1
ATOM 738 O O . TYR A 1 87 ? -12.521 8.272 7.126 1.00 98.12 87 TYR A O 1
ATOM 746 N N . ALA A 1 88 ? -12.226 6.557 5.741 1.00 98.12 88 ALA A N 1
ATOM 747 C CA . ALA A 1 88 ? -13.314 6.929 4.842 1.00 98.12 88 ALA A CA 1
ATOM 748 C C . ALA A 1 88 ? -14.028 5.685 4.315 1.00 98.12 88 ALA A C 1
ATOM 750 O O . ALA A 1 88 ? -13.449 4.598 4.258 1.00 98.12 88 ALA A O 1
ATOM 751 N N . THR A 1 89 ? -15.281 5.844 3.906 1.00 98.31 89 THR A N 1
ATOM 752 C CA . THR A 1 89 ? -16.096 4.754 3.362 1.00 98.31 89 THR A CA 1
ATOM 753 C C . THR A 1 89 ? -16.652 5.100 1.999 1.00 98.31 89 THR A C 1
ATOM 755 O O . THR A 1 89 ? -16.819 6.267 1.665 1.00 98.31 89 THR A O 1
ATOM 758 N N . SER A 1 90 ? -16.952 4.085 1.200 1.00 97.88 90 SER A N 1
ATOM 759 C CA . SER A 1 90 ? -17.593 4.268 -0.096 1.00 97.88 90 SER A CA 1
ATOM 760 C C . SER A 1 90 ? -18.454 3.063 -0.451 1.00 97.88 90 SER A C 1
ATOM 762 O O . SER A 1 90 ? -18.088 1.925 -0.167 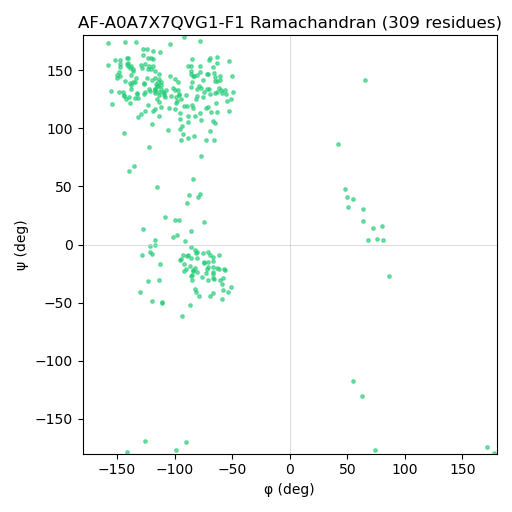1.00 97.88 90 SER A O 1
ATOM 764 N N . SER A 1 91 ? -19.595 3.296 -1.094 1.00 96.50 91 SER A N 1
ATOM 765 C CA . SER A 1 91 ? -20.440 2.225 -1.640 1.00 96.50 91 SER A CA 1
ATOM 766 C C . SER A 1 91 ? -19.990 1.760 -3.031 1.00 96.50 91 SER A C 1
ATOM 768 O O . SER A 1 91 ? -20.273 0.627 -3.413 1.00 96.50 91 SER A O 1
ATOM 770 N N . ASP A 1 92 ? -19.262 2.602 -3.773 1.00 94.62 92 ASP A N 1
ATOM 771 C CA . ASP A 1 92 ? -18.871 2.366 -5.170 1.00 94.62 92 ASP A CA 1
ATOM 772 C C . ASP A 1 92 ? -17.347 2.363 -5.404 1.00 94.62 92 ASP A C 1
ATOM 774 O O . ASP A 1 92 ? -16.893 2.043 -6.499 1.00 94.62 92 ASP A O 1
ATOM 778 N N . GLY A 1 93 ? -16.546 2.692 -4.388 1.00 94.06 93 GLY A N 1
ATOM 779 C CA . GLY A 1 93 ? -15.088 2.804 -4.466 1.00 94.06 93 GLY A CA 1
ATOM 780 C C . GLY A 1 93 ? -14.594 4.079 -5.163 1.00 94.06 93 GLY A C 1
ATOM 781 O O . GLY A 1 93 ? -13.387 4.234 -5.364 1.00 94.06 93 GLY A O 1
ATOM 782 N N . ILE A 1 94 ? -15.500 4.992 -5.530 1.00 94.25 94 ILE A N 1
ATOM 783 C CA . ILE A 1 94 ? -15.228 6.214 -6.298 1.00 94.25 94 ILE A CA 1
ATOM 784 C C . ILE A 1 94 ? -15.628 7.455 -5.495 1.00 94.25 94 ILE A C 1
ATOM 786 O O . ILE A 1 94 ? -14.838 8.390 -5.391 1.00 94.25 94 ILE A O 1
ATOM 790 N N . LYS A 1 95 ? -16.831 7.483 -4.918 1.00 95.81 95 LYS A N 1
ATOM 791 C CA . LYS A 1 95 ? -17.319 8.571 -4.063 1.00 95.81 95 LYS A CA 1
ATOM 792 C C . LYS A 1 95 ? -17.127 8.196 -2.605 1.00 95.81 95 LYS A C 1
ATOM 794 O O . LYS A 1 95 ? -17.624 7.162 -2.169 1.00 95.81 95 LYS A O 1
ATOM 799 N N . TRP A 1 96 ? -16.414 9.034 -1.866 1.00 97.38 96 TRP A N 1
ATOM 800 C CA . TRP A 1 96 ? -15.967 8.721 -0.514 1.00 97.38 96 TRP A CA 1
ATOM 801 C C . TRP A 1 96 ? -16.575 9.658 0.520 1.00 97.38 96 TRP A C 1
ATOM 803 O O . TRP A 1 96 ? -16.459 10.879 0.408 1.00 97.38 96 TRP A O 1
ATOM 813 N N . ASP A 1 97 ? -17.130 9.058 1.565 1.00 97.62 97 ASP A N 1
ATOM 814 C CA . ASP A 1 97 ? -17.674 9.728 2.735 1.00 97.62 97 ASP A CA 1
ATOM 815 C C . ASP A 1 97 ? -16.669 9.679 3.889 1.00 97.62 97 ASP A C 1
ATOM 817 O O . ASP A 1 97 ? -15.967 8.686 4.098 1.00 97.62 97 ASP A O 1
ATOM 821 N N . ARG A 1 98 ? -16.607 10.769 4.657 1.00 97.31 98 ARG A N 1
ATOM 822 C CA . ARG A 1 98 ? -15.796 10.884 5.874 1.00 97.31 98 ARG A CA 1
ATOM 823 C C . ARG A 1 98 ? -16.737 10.823 7.077 1.00 97.31 98 ARG A C 1
ATOM 825 O O . ARG A 1 98 ? -17.382 11.831 7.364 1.00 97.31 98 ARG A O 1
ATOM 832 N N . PRO A 1 99 ? -16.887 9.664 7.735 1.00 97.00 99 PRO A N 1
ATOM 833 C CA . PRO A 1 99 ? -17.810 9.540 8.855 1.00 97.00 99 PRO A CA 1
ATOM 834 C C . PRO A 1 99 ? -17.283 10.284 10.087 1.00 97.00 99 PRO A C 1
ATOM 836 O O . PRO A 1 99 ? -16.080 10.303 10.327 1.00 97.00 99 PRO A O 1
ATOM 839 N N . ASN A 1 100 ? -18.181 10.841 10.898 1.00 97.00 100 ASN A N 1
ATOM 840 C CA . ASN A 1 100 ? -17.822 11.297 12.240 1.00 97.00 100 ASN A CA 1
ATOM 841 C C . ASN A 1 100 ? -17.679 10.077 13.156 1.00 97.00 100 ASN A C 1
ATOM 843 O O . ASN A 1 100 ? -18.585 9.246 13.222 1.00 97.00 100 ASN A O 1
ATOM 847 N N . LEU A 1 101 ? -16.544 9.981 13.836 1.00 97.62 101 LEU A N 1
ATOM 848 C CA . LEU A 1 101 ? -16.155 8.895 14.727 1.00 97.62 101 LEU A CA 1
ATOM 849 C C . LEU A 1 101 ? -15.947 9.437 16.146 1.00 97.62 101 LEU A C 1
ATOM 851 O O . LEU A 1 101 ? -15.848 10.644 16.367 1.00 97.62 101 LEU A O 1
ATOM 855 N N . ASP A 1 102 ? -15.861 8.523 17.101 1.00 96.81 102 ASP A N 1
ATOM 856 C CA . ASP A 1 102 ? -15.703 8.775 18.533 1.00 96.81 102 ASP A CA 1
ATOM 857 C C . ASP A 1 102 ? -14.241 8.738 19.012 1.00 96.81 102 ASP A C 1
ATOM 859 O O . ASP A 1 102 ? -13.939 9.222 20.101 1.00 96.81 102 ASP A O 1
ATOM 863 N N . VAL A 1 103 ? -13.311 8.228 18.194 1.00 95.94 103 VAL A N 1
ATOM 864 C CA . VAL A 1 103 ? -11.868 8.200 18.513 1.00 95.94 103 VAL A CA 1
ATOM 865 C C . VAL A 1 103 ? -11.318 9.610 18.753 1.00 95.94 103 VAL A C 1
ATOM 867 O O . VAL A 1 103 ? -10.596 9.845 19.723 1.00 95.94 103 VAL A O 1
ATOM 870 N N . ILE A 1 104 ? -11.660 10.544 17.866 1.00 94.50 104 ILE A N 1
ATOM 871 C CA . ILE A 1 104 ? -11.576 11.985 18.102 1.00 94.50 104 ILE A CA 1
ATOM 872 C C . ILE A 1 104 ? -12.919 12.550 17.664 1.00 94.50 104 ILE A C 1
ATOM 874 O O . ILE A 1 104 ? -13.214 12.570 16.465 1.00 94.50 104 ILE A O 1
ATOM 878 N N . ASP A 1 105 ? -13.702 12.984 18.648 1.00 96.31 105 ASP A N 1
ATOM 879 C CA . ASP A 1 105 ? -15.097 13.374 18.473 1.00 96.31 105 ASP A CA 1
ATOM 880 C C . ASP A 1 105 ? -15.303 14.343 17.298 1.00 96.31 105 ASP A C 1
ATOM 882 O O . ASP A 1 105 ? -14.582 15.333 17.138 1.00 96.31 105 ASP A O 1
ATOM 886 N N . GLY A 1 106 ? -16.282 14.024 16.450 1.00 94.88 106 GLY A N 1
ATOM 887 C CA . GLY A 1 106 ? -16.639 14.831 15.282 1.00 94.88 106 GLY A CA 1
ATOM 888 C C . GLY A 1 106 ? -15.631 14.789 14.127 1.00 94.88 106 GLY A C 1
ATOM 889 O O . GLY A 1 106 ? -15.703 15.624 13.225 1.00 94.88 106 GLY A O 1
ATOM 890 N N . THR A 1 107 ? -14.686 13.845 14.129 1.00 96.31 107 THR A N 1
ATOM 891 C CA . THR A 1 107 ? -13.707 13.669 13.043 1.00 96.31 107 THR A CA 1
ATOM 892 C C . THR A 1 107 ? -13.697 12.235 12.530 1.00 96.31 107 THR A C 1
ATOM 894 O O . THR A 1 107 ? -14.232 11.339 13.168 1.00 96.31 107 THR A O 1
ATOM 897 N N . ASN A 1 108 ? -13.035 11.992 11.402 1.00 97.19 108 ASN A N 1
ATOM 898 C CA . ASN A 1 108 ? -12.797 10.645 10.887 1.00 97.19 108 ASN A CA 1
ATOM 899 C C . ASN A 1 108 ? -11.381 10.121 11.204 1.00 97.19 108 ASN A C 1
ATOM 901 O O . ASN A 1 108 ? -10.872 9.235 10.512 1.00 97.19 108 ASN A O 1
ATOM 905 N N . VAL A 1 109 ? -10.713 10.690 12.212 1.00 96.62 109 VAL A N 1
ATOM 906 C CA . VAL A 1 109 ? -9.386 10.251 12.657 1.00 96.62 109 VAL A CA 1
ATOM 907 C C . VAL A 1 109 ? -9.519 8.942 13.434 1.00 96.62 109 VAL A C 1
ATOM 909 O O . VAL A 1 109 ? -10.320 8.849 14.354 1.00 96.62 109 VAL A O 1
ATOM 912 N N . VAL A 1 110 ? -8.700 7.944 13.097 1.00 97.00 110 VAL A N 1
ATOM 913 C CA . VAL A 1 110 ? -8.633 6.644 13.797 1.00 97.00 110 VAL A CA 1
ATOM 914 C C . VAL A 1 110 ? -7.310 6.434 14.534 1.00 97.00 110 VAL A C 1
ATOM 916 O O . VAL A 1 110 ? -7.209 5.588 15.421 1.00 97.00 110 VAL A O 1
ATOM 919 N N . MET A 1 111 ? -6.281 7.213 14.198 1.00 94.62 111 MET A N 1
ATOM 920 C CA . MET A 1 111 ? -5.025 7.249 14.940 1.00 94.62 111 MET A CA 1
ATOM 921 C C . MET A 1 111 ? -4.494 8.681 14.990 1.00 94.62 111 MET A C 1
ATOM 923 O O . MET A 1 111 ? -4.347 9.331 13.953 1.00 94.62 111 MET A O 1
ATOM 927 N N . ASP A 1 112 ? -4.241 9.160 16.206 1.00 90.19 112 ASP A N 1
ATOM 928 C CA . ASP A 1 112 ? -3.751 10.510 16.477 1.00 90.19 112 ASP A CA 1
ATOM 929 C C . ASP A 1 112 ? -2.242 10.668 16.202 1.00 90.19 112 ASP A C 1
ATOM 931 O O . ASP A 1 112 ? -1.530 9.709 15.892 1.00 90.19 112 ASP A O 1
ATOM 935 N N . LYS A 1 113 ? -1.757 11.904 16.343 1.00 85.88 113 LYS A N 1
ATOM 936 C CA . LYS A 1 113 ? -0.350 12.269 16.140 1.00 85.88 113 LYS A CA 1
ATOM 937 C C . LYS A 1 113 ? 0.610 11.667 17.160 1.00 85.88 113 LYS A C 1
ATOM 939 O O . LYS A 1 113 ? 1.786 11.523 16.844 1.00 85.88 113 LYS A O 1
ATOM 944 N N . ASP A 1 114 ? 0.139 11.303 18.350 1.00 86.62 114 ASP A N 1
ATOM 945 C CA . ASP A 1 114 ? 1.006 10.800 19.422 1.00 86.62 114 ASP A CA 1
ATOM 946 C C . ASP A 1 114 ? 1.458 9.358 19.137 1.00 86.62 114 ASP A C 1
ATOM 948 O O . ASP A 1 114 ? 2.440 8.870 19.694 1.00 86.62 114 ASP A O 1
ATOM 952 N N . MET A 1 115 ? 0.784 8.706 18.191 1.00 86.62 115 MET A N 1
ATOM 953 C CA . MET A 1 115 ? 1.126 7.394 17.648 1.00 86.62 115 MET A CA 1
ATOM 954 C C . MET A 1 115 ? 2.100 7.454 16.463 1.00 86.62 115 MET A C 1
ATOM 956 O O . MET A 1 115 ? 2.569 6.412 16.007 1.00 86.62 115 MET A O 1
ATOM 960 N N . TYR A 1 116 ? 2.386 8.652 15.938 1.00 88.19 116 TYR A N 1
ATOM 961 C CA . TYR A 1 116 ? 3.259 8.879 14.783 1.00 88.19 116 TYR A CA 1
ATOM 962 C C . TYR A 1 116 ? 2.975 7.962 13.571 1.00 88.19 116 TYR A C 1
ATOM 964 O O . TYR A 1 116 ? 3.923 7.390 13.016 1.00 88.19 116 TYR A O 1
ATOM 972 N N . PRO A 1 117 ? 1.706 7.793 13.138 1.00 89.69 117 PRO A N 1
ATOM 973 C CA . PRO A 1 117 ? 1.348 6.817 12.115 1.00 89.69 117 PRO A CA 1
ATOM 974 C C . PRO A 1 117 ? 2.017 7.155 10.782 1.00 89.69 117 PRO A C 1
ATOM 976 O O . PRO A 1 117 ? 1.709 8.165 10.152 1.00 89.69 117 PRO A O 1
ATOM 979 N N . MET A 1 118 ? 2.926 6.296 10.324 1.00 89.31 118 MET A N 1
ATOM 980 C CA . MET A 1 118 ? 3.646 6.508 9.073 1.00 89.31 118 MET A CA 1
ATOM 981 C C . MET A 1 118 ? 3.765 5.210 8.271 1.00 89.31 118 MET A C 1
ATOM 983 O O . MET A 1 118 ? 4.022 4.128 8.797 1.00 89.31 118 MET A O 1
ATOM 987 N N . GLY A 1 119 ? 3.537 5.329 6.961 1.00 89.00 119 GLY A N 1
ATOM 988 C CA . GLY A 1 119 ? 3.651 4.212 6.027 1.00 89.00 119 GLY A CA 1
ATOM 989 C C . GLY A 1 119 ? 2.657 3.073 6.278 1.00 89.00 119 GLY A C 1
ATOM 990 O O . GLY A 1 119 ? 2.987 1.916 6.022 1.00 89.00 119 GLY A O 1
ATOM 991 N N . THR A 1 120 ? 1.472 3.393 6.796 1.00 92.94 120 THR A N 1
ATOM 992 C CA . THR A 1 120 ? 0.475 2.422 7.252 1.00 92.94 120 THR A CA 1
ATOM 993 C C . THR A 1 120 ? -0.082 1.564 6.114 1.00 92.94 120 THR A C 1
ATOM 995 O O . THR A 1 120 ? -0.309 2.028 4.994 1.00 92.94 120 THR A O 1
ATOM 998 N N . SER A 1 121 ? -0.353 0.301 6.435 1.00 96.38 121 SER A N 1
ATOM 999 C CA . SER A 1 121 ? -1.144 -0.611 5.618 1.00 96.38 121 SER A CA 1
ATOM 1000 C C . SER A 1 121 ? -2.071 -1.445 6.488 1.00 96.38 121 SER A C 1
ATOM 1002 O O . SER A 1 121 ? -1.665 -1.917 7.547 1.00 96.38 121 SER A O 1
ATOM 1004 N N . VAL A 1 122 ? -3.306 -1.642 6.032 1.00 97.00 122 VAL A N 1
ATOM 1005 C CA . VAL A 1 122 ? -4.332 -2.407 6.754 1.00 97.00 122 VAL A CA 1
ATOM 1006 C C . VAL A 1 122 ? -4.738 -3.640 5.948 1.00 97.00 122 VAL A C 1
ATOM 1008 O O . VAL A 1 122 ? -4.826 -3.599 4.722 1.00 97.00 122 VAL A O 1
ATOM 1011 N N . ILE A 1 123 ? -5.001 -4.750 6.630 1.00 96.12 123 ILE A N 1
ATOM 1012 C CA . ILE A 1 123 ? -5.644 -5.926 6.048 1.00 96.12 123 ILE A CA 1
ATOM 1013 C C . ILE A 1 123 ? -6.861 -6.321 6.883 1.00 96.12 123 ILE A C 1
ATOM 1015 O O . ILE A 1 123 ? -6.821 -6.300 8.115 1.00 96.12 123 ILE A O 1
ATOM 1019 N N . ILE A 1 124 ? -7.942 -6.678 6.189 1.00 96.19 124 ILE A N 1
ATOM 1020 C CA . ILE A 1 124 ? -9.137 -7.271 6.787 1.00 96.19 124 ILE A CA 1
ATOM 1021 C C . ILE A 1 124 ? -9.000 -8.789 6.656 1.00 96.19 124 ILE A C 1
ATOM 1023 O O . ILE A 1 124 ? -9.014 -9.321 5.546 1.00 96.19 124 ILE A O 1
ATOM 1027 N N . ASP A 1 125 ? -8.858 -9.484 7.779 1.00 95.38 125 ASP A N 1
ATOM 1028 C CA . ASP A 1 125 ? -8.788 -10.939 7.852 1.00 95.38 125 ASP A CA 1
ATOM 1029 C C . ASP A 1 125 ? -9.880 -11.505 8.762 1.00 95.38 125 ASP A C 1
ATOM 1031 O O . ASP A 1 125 ? -9.647 -11.808 9.930 1.00 95.38 125 ASP A O 1
ATOM 1035 N N . LYS A 1 126 ? -11.081 -11.684 8.205 1.00 92.94 126 LYS A N 1
ATOM 1036 C CA . LYS A 1 126 ? -12.246 -12.206 8.938 1.00 92.94 126 LYS A CA 1
ATOM 1037 C C . LYS A 1 126 ? -12.098 -13.675 9.375 1.00 92.94 126 LYS A C 1
ATOM 1039 O O . LYS A 1 126 ? -12.919 -14.144 10.155 1.00 92.94 126 LYS A O 1
ATOM 1044 N N . GLU A 1 127 ? -11.081 -14.410 8.901 1.00 92.81 127 GLU A N 1
ATOM 1045 C CA . GLU A 1 127 ? -10.782 -15.755 9.431 1.00 92.81 127 GLU A CA 1
ATOM 1046 C C . GLU A 1 127 ? -10.303 -15.699 10.889 1.00 92.81 127 GLU A C 1
ATOM 1048 O O . GLU A 1 127 ? -10.520 -16.638 11.653 1.00 92.81 127 GLU A O 1
ATOM 1053 N N . ASP A 1 128 ? -9.671 -14.594 11.281 1.00 92.62 128 ASP A N 1
ATOM 1054 C CA . ASP A 1 128 ? -9.286 -14.324 12.656 1.00 92.62 128 ASP A CA 1
ATOM 1055 C C . ASP A 1 128 ? -10.374 -13.493 13.338 1.00 92.62 128 ASP A C 1
ATOM 1057 O O . ASP A 1 128 ? -10.360 -12.262 13.337 1.00 92.62 128 ASP A O 1
ATOM 1061 N N . ILE A 1 129 ? -11.334 -14.189 13.945 1.00 90.31 129 ILE A N 1
ATOM 1062 C CA . ILE A 1 129 ? -12.457 -13.565 14.659 1.00 90.31 129 ILE A CA 1
ATOM 1063 C C . ILE A 1 129 ? -12.001 -12.707 15.852 1.00 90.31 129 ILE A C 1
ATOM 1065 O O . ILE A 1 129 ? -12.716 -11.812 16.317 1.00 90.31 129 ILE A O 1
ATOM 1069 N N . ASN A 1 130 ? -10.795 -12.962 16.365 1.00 90.38 130 ASN A N 1
ATOM 1070 C CA . ASN A 1 130 ? -10.256 -12.217 17.486 1.00 90.38 130 ASN A CA 1
ATOM 1071 C C . ASN A 1 130 ? -9.626 -10.903 17.033 1.00 90.38 130 ASN A C 1
ATOM 1073 O O . ASN A 1 130 ? -9.808 -9.896 17.710 1.00 90.38 130 ASN A O 1
ATOM 1077 N N . MET A 1 131 ? -8.948 -10.885 15.893 1.00 91.56 131 MET A N 1
ATOM 1078 C CA . MET A 1 131 ? -8.252 -9.703 15.384 1.00 91.56 131 MET A CA 1
ATOM 1079 C C . MET A 1 131 ? -8.521 -9.522 13.881 1.00 91.56 131 MET A C 1
ATOM 1081 O O . MET A 1 131 ? -7.609 -9.680 13.062 1.00 91.56 131 MET A O 1
ATOM 1085 N N . PRO A 1 132 ? -9.767 -9.197 13.487 1.00 96.00 132 PRO A N 1
ATOM 1086 C CA . PRO A 1 132 ? -10.154 -9.167 12.080 1.00 96.00 132 PRO A CA 1
ATOM 1087 C C . PRO A 1 132 ? -9.541 -7.999 11.304 1.00 96.00 132 PRO A C 1
ATOM 1089 O O . PRO A 1 132 ? -9.463 -8.073 10.081 1.00 96.00 132 PRO A O 1
ATOM 1092 N N . TYR A 1 133 ? -9.080 -6.943 11.978 1.00 97.69 133 TYR A N 1
ATOM 1093 C CA . TYR A 1 133 ? -8.347 -5.845 11.353 1.00 97.69 133 TYR A CA 1
ATOM 1094 C C . TYR A 1 133 ? -6.929 -5.811 11.895 1.00 97.69 133 TYR A C 1
ATOM 1096 O O . TYR A 1 133 ? -6.701 -5.747 13.106 1.00 97.69 133 TYR A O 1
ATOM 1104 N N . LYS A 1 134 ? -5.970 -5.850 10.975 1.00 97.25 134 LYS A N 1
ATOM 1105 C CA . LYS A 1 134 ? -4.548 -5.864 11.294 1.00 97.25 134 LYS A CA 1
ATOM 1106 C C . LYS A 1 134 ? -3.863 -4.741 10.535 1.00 97.25 134 LYS A C 1
ATOM 1108 O O . LYS A 1 134 ? -4.048 -4.608 9.325 1.00 97.25 134 LYS A O 1
ATOM 1113 N N . LEU A 1 135 ? -3.089 -3.934 11.243 1.00 96.88 135 LEU A N 1
ATOM 1114 C CA . LEU A 1 135 ? -2.349 -2.808 10.696 1.00 96.88 135 LEU A CA 1
ATOM 1115 C C . LEU A 1 135 ? -0.858 -3.057 10.865 1.00 96.88 135 LEU A C 1
ATOM 1117 O O . LEU A 1 135 ? -0.412 -3.498 11.922 1.00 96.88 135 LEU A O 1
ATOM 1121 N N . ILE A 1 136 ? -0.098 -2.732 9.826 1.00 96.31 136 ILE A N 1
ATOM 1122 C CA . ILE A 1 136 ? 1.360 -2.659 9.855 1.00 96.31 136 ILE A CA 1
ATOM 1123 C C . ILE A 1 136 ? 1.800 -1.237 9.514 1.00 96.31 136 ILE A C 1
ATOM 1125 O O . ILE A 1 136 ? 1.193 -0.580 8.666 1.00 96.31 136 ILE A O 1
ATOM 1129 N N . MET A 1 137 ? 2.832 -0.738 10.182 1.00 94.19 137 MET A N 1
ATOM 1130 C CA . MET A 1 137 ? 3.364 0.604 9.946 1.00 94.19 137 MET A CA 1
ATOM 1131 C C . MET A 1 137 ? 4.810 0.713 10.411 1.00 94.19 137 MET A C 1
ATOM 1133 O O . MET A 1 137 ? 5.330 -0.193 11.051 1.00 94.19 137 MET A O 1
ATOM 1137 N N . ARG A 1 138 ? 5.449 1.845 10.137 1.00 92.94 138 ARG A N 1
ATOM 1138 C CA . ARG A 1 138 ? 6.676 2.252 10.817 1.00 92.94 138 ARG A CA 1
ATOM 1139 C C . ARG A 1 138 ? 6.374 3.579 11.507 1.00 92.94 138 ARG A C 1
ATOM 1141 O O . ARG A 1 138 ? 6.268 4.580 10.807 1.00 92.94 138 ARG A O 1
ATOM 1148 N N . PRO A 1 139 ? 6.164 3.622 12.832 1.00 90.62 139 PRO A N 1
ATOM 1149 C CA . PRO A 1 139 ? 5.942 4.884 13.525 1.00 90.62 139 PRO A CA 1
ATOM 1150 C C . PRO A 1 139 ? 7.153 5.808 13.355 1.00 90.62 139 PRO A C 1
ATOM 1152 O O . PRO A 1 139 ? 8.293 5.344 13.370 1.00 90.62 139 PRO A O 1
ATOM 1155 N N . LYS A 1 140 ? 6.954 7.118 13.176 1.00 87.44 140 LYS A N 1
ATOM 1156 C CA . LYS A 1 140 ? 8.078 8.045 12.903 1.00 87.44 140 LYS A CA 1
ATOM 1157 C C . LYS A 1 140 ? 9.144 8.022 14.009 1.00 87.44 140 LYS A C 1
ATOM 1159 O O . LYS A 1 140 ? 10.336 8.048 13.709 1.00 87.44 140 LYS A O 1
ATOM 1164 N N . ASN A 1 141 ? 8.714 7.925 15.264 1.00 87.50 141 ASN A N 1
ATOM 1165 C CA . ASN A 1 141 ? 9.564 7.891 16.457 1.00 87.50 141 ASN A CA 1
ATOM 1166 C C . ASN A 1 141 ? 10.179 6.510 16.762 1.00 87.50 141 ASN A C 1
ATOM 1168 O O . ASN A 1 141 ? 11.009 6.406 17.662 1.00 87.50 141 ASN A O 1
ATOM 1172 N N . ILE A 1 142 ? 9.799 5.454 16.035 1.00 89.44 142 ILE A N 1
ATOM 1173 C CA . ILE A 1 142 ? 10.323 4.095 16.217 1.00 89.44 142 ILE A CA 1
ATOM 1174 C C . ILE A 1 142 ? 11.013 3.671 14.910 1.00 89.44 142 ILE A C 1
ATOM 1176 O O . ILE A 1 142 ? 10.346 3.524 13.886 1.00 89.44 142 ILE A O 1
ATOM 1180 N N . PRO A 1 143 ? 12.340 3.445 14.885 1.00 89.12 143 PRO A N 1
ATOM 1181 C CA . PRO A 1 143 ? 13.067 3.047 13.675 1.00 89.12 143 PRO A CA 1
ATOM 1182 C C . PRO A 1 143 ? 12.891 1.557 13.333 1.00 89.12 143 PRO A C 1
ATOM 1184 O O . PRO A 1 143 ? 13.845 0.857 13.008 1.00 89.12 143 PRO A O 1
ATOM 1187 N N . ALA A 1 144 ? 11.660 1.056 13.433 1.00 93.12 144 ALA A N 1
ATOM 1188 C CA . ALA A 1 144 ? 11.300 -0.327 13.169 1.00 93.12 144 ALA A CA 1
ATOM 1189 C C . ALA A 1 144 ? 9.843 -0.430 12.706 1.00 93.12 144 ALA A C 1
ATOM 1191 O O . ALA A 1 144 ? 9.017 0.445 12.976 1.00 93.12 144 ALA A O 1
ATOM 1192 N N . ILE A 1 145 ? 9.521 -1.526 12.023 1.00 95.38 145 ILE A N 1
ATOM 1193 C CA . ILE A 1 145 ? 8.154 -1.830 11.612 1.00 95.38 145 ILE A CA 1
ATOM 1194 C C . ILE A 1 145 ? 7.410 -2.429 12.804 1.00 95.38 145 ILE A C 1
ATOM 1196 O O . ILE A 1 145 ? 7.911 -3.337 13.480 1.00 95.38 145 ILE A O 1
ATOM 1200 N N . THR A 1 146 ? 6.202 -1.929 13.030 1.00 95.69 146 THR A N 1
ATOM 1201 C CA . THR A 1 146 ? 5.309 -2.340 14.102 1.00 95.69 146 THR A CA 1
ATOM 1202 C C . THR A 1 146 ? 3.962 -2.819 13.577 1.00 95.69 146 THR A C 1
ATOM 1204 O O . THR A 1 146 ? 3.560 -2.510 12.451 1.00 95.69 146 THR A O 1
ATOM 1207 N N . THR A 1 147 ? 3.249 -3.570 14.413 1.00 96.25 147 THR A N 1
ATOM 1208 C CA . THR A 1 147 ? 1.871 -4.002 14.149 1.00 96.25 147 THR A CA 1
ATOM 1209 C C . THR A 1 147 ? 0.912 -3.508 15.218 1.00 96.25 147 THR A C 1
ATOM 1211 O O . THR A 1 147 ? 1.287 -3.382 16.383 1.00 96.25 147 THR A O 1
ATOM 1214 N N . CYS A 1 148 ? -0.341 -3.295 14.826 1.00 94.81 148 CYS A N 1
ATOM 1215 C CA . CYS A 1 148 ? -1.452 -2.960 15.709 1.00 94.81 148 CYS A CA 1
ATOM 1216 C C . CYS A 1 148 ? -2.721 -3.696 15.248 1.00 94.81 148 CYS A C 1
ATOM 1218 O O . CYS A 1 148 ? -2.867 -4.024 14.067 1.00 94.81 148 CYS A O 1
ATOM 1220 N N . PHE A 1 149 ? -3.642 -3.957 16.173 1.00 96.06 149 PHE A N 1
ATOM 1221 C CA . PHE A 1 149 ? -4.854 -4.737 15.925 1.00 96.06 149 PHE A CA 1
ATOM 1222 C C . PHE A 1 149 ? -6.107 -3.927 16.246 1.00 96.06 149 PHE A C 1
ATOM 1224 O O . PHE A 1 149 ? -6.084 -3.024 17.083 1.00 96.06 149 PHE A O 1
ATOM 1231 N N . SER A 1 150 ? -7.209 -4.266 15.582 1.00 96.12 150 SER A N 1
ATOM 1232 C CA . SER A 1 150 ? -8.522 -3.685 15.845 1.00 96.12 150 SER A CA 1
ATOM 1233 C C . SER A 1 150 ? -9.640 -4.700 15.590 1.00 96.12 150 SER A C 1
ATOM 1235 O O . SER A 1 150 ? -9.508 -5.633 14.790 1.00 96.12 150 SER A O 1
ATOM 1237 N N . LYS A 1 151 ? -10.759 -4.517 16.296 1.00 96.00 151 LYS A N 1
ATOM 1238 C CA . LYS A 1 151 ? -11.987 -5.304 16.125 1.00 96.00 151 LYS A CA 1
ATOM 1239 C C . LYS A 1 151 ? -12.889 -4.774 15.014 1.00 96.00 151 LYS A C 1
ATOM 1241 O O . LYS A 1 151 ? -13.621 -5.563 14.427 1.00 96.00 151 LYS A O 1
ATOM 1246 N N . ASP A 1 152 ? -12.813 -3.483 14.714 1.00 95.81 152 ASP A N 1
ATOM 1247 C CA . ASP A 1 152 ? -13.689 -2.777 13.770 1.00 95.81 152 ASP A CA 1
ATOM 1248 C C . ASP A 1 152 ? -12.921 -1.969 12.704 1.00 95.81 152 ASP A C 1
ATOM 1250 O O . ASP A 1 152 ? -13.513 -1.510 11.729 1.00 95.81 152 ASP A O 1
ATOM 1254 N N . GLY A 1 153 ? -11.601 -1.832 12.854 1.00 96.50 153 GLY A N 1
ATOM 1255 C CA . GLY A 1 153 ? -10.751 -1.018 11.987 1.00 96.50 153 GLY A CA 1
ATOM 1256 C C . GLY A 1 153 ? -10.783 0.477 12.324 1.00 96.50 153 GLY A C 1
ATOM 1257 O O . GLY A 1 153 ? -10.149 1.267 11.625 1.00 96.50 153 GLY A O 1
ATOM 1258 N N . ILE A 1 154 ? -11.489 0.866 13.385 1.00 97.50 154 ILE A N 1
ATOM 1259 C CA . ILE A 1 154 ? -11.638 2.242 13.870 1.00 97.50 154 ILE A CA 1
ATOM 1260 C C . ILE A 1 154 ? -10.896 2.389 15.202 1.00 97.50 154 ILE A C 1
ATOM 1262 O O . ILE A 1 154 ? -10.038 3.259 15.347 1.00 97.50 154 ILE A O 1
ATOM 1266 N N . HIS A 1 155 ? -11.151 1.481 16.141 1.00 96.44 155 HIS A N 1
ATOM 1267 C CA . HIS A 1 155 ? -10.548 1.457 17.467 1.00 96.44 155 HIS A CA 1
ATOM 1268 C C . HIS A 1 155 ? -9.299 0.577 17.469 1.00 96.44 155 HIS A C 1
ATOM 1270 O O . HIS A 1 155 ? -9.377 -0.649 17.600 1.00 96.44 155 HIS A O 1
ATOM 1276 N N . TRP A 1 156 ? -8.138 1.200 17.285 1.00 95.69 156 TRP A N 1
ATOM 1277 C CA . TRP A 1 156 ? -6.841 0.523 17.269 1.00 95.69 156 TRP A CA 1
ATOM 1278 C C . TRP A 1 156 ? -6.270 0.362 18.680 1.00 95.69 156 TRP A C 1
ATOM 1280 O O . TRP A 1 156 ? -6.276 1.306 19.472 1.00 95.69 156 TRP A O 1
ATOM 1290 N N . ASP A 1 157 ? -5.747 -0.825 18.998 1.00 92.00 157 ASP A N 1
ATOM 1291 C CA . ASP A 1 157 ? -5.131 -1.106 20.296 1.00 92.00 157 ASP A CA 1
ATOM 1292 C C . ASP A 1 157 ? -3.764 -0.418 20.433 1.00 92.00 157 ASP A C 1
ATOM 1294 O O . ASP A 1 157 ? -2.707 -0.964 20.103 1.00 92.00 157 ASP A O 1
ATOM 1298 N N . LYS A 1 158 ? -3.800 0.813 20.947 1.00 83.88 158 LYS A N 1
ATOM 1299 C CA . LYS A 1 158 ? -2.622 1.668 21.139 1.00 83.88 158 LYS A CA 1
ATOM 1300 C C . LYS A 1 158 ? -1.638 1.131 22.185 1.00 83.88 158 LYS A C 1
ATOM 1302 O O . LYS A 1 158 ? -0.488 1.557 22.195 1.00 83.88 158 LYS A O 1
ATOM 1307 N N . LYS A 1 159 ? -2.064 0.231 23.082 1.00 80.06 159 LYS A N 1
ATOM 1308 C CA . LYS A 1 159 ? -1.212 -0.282 24.172 1.00 80.06 159 LYS A CA 1
ATOM 1309 C C . LYS A 1 159 ? -0.322 -1.439 23.725 1.00 80.06 159 LYS A C 1
ATOM 1311 O O . LYS A 1 159 ? 0.704 -1.677 24.349 1.00 80.06 159 LYS A O 1
ATOM 1316 N N . ASN A 1 160 ? -0.696 -2.118 22.642 1.00 80.06 160 ASN A N 1
ATOM 1317 C CA . ASN A 1 160 ? -0.029 -3.320 22.148 1.00 80.06 160 ASN A CA 1
ATOM 1318 C C . ASN A 1 160 ? 0.606 -3.093 20.766 1.00 80.06 160 ASN A C 1
ATOM 1320 O O . ASN A 1 160 ? 0.405 -3.872 19.832 1.00 80.06 160 ASN A O 1
ATOM 1324 N N . ILE A 1 161 ? 1.376 -2.006 20.628 1.00 84.50 161 ILE A N 1
ATOM 1325 C CA . ILE A 1 161 ? 2.225 -1.783 19.452 1.00 84.50 161 ILE A CA 1
ATOM 1326 C C . ILE A 1 161 ? 3.464 -2.668 19.582 1.00 84.50 161 ILE A C 1
ATOM 1328 O O . ILE A 1 161 ? 4.362 -2.389 20.376 1.00 84.50 161 ILE A O 1
ATOM 1332 N N . ASN A 1 162 ? 3.528 -3.721 18.774 1.00 89.69 162 ASN A N 1
ATOM 1333 C CA . ASN A 1 162 ? 4.640 -4.667 18.806 1.00 89.69 162 ASN A CA 1
ATOM 1334 C C . ASN A 1 162 ? 5.665 -4.305 17.738 1.00 89.69 162 ASN A C 1
ATOM 1336 O O . ASN A 1 162 ? 5.300 -4.167 16.572 1.00 89.69 162 ASN A O 1
ATOM 1340 N N . ILE A 1 163 ? 6.940 -4.183 18.112 1.00 92.94 163 ILE A N 1
ATOM 1341 C CA . ILE A 1 163 ? 8.040 -4.132 17.143 1.00 92.94 163 ILE A CA 1
ATOM 1342 C C . ILE A 1 163 ? 8.211 -5.534 16.566 1.00 92.94 163 ILE A C 1
ATOM 1344 O O . ILE A 1 163 ? 8.527 -6.465 17.302 1.00 92.94 163 ILE A O 1
ATOM 1348 N N . VAL A 1 164 ? 8.006 -5.676 15.257 1.00 95.50 164 VAL A N 1
ATOM 1349 C CA . VAL A 1 164 ? 7.997 -6.988 14.594 1.00 95.50 164 VAL A CA 1
ATOM 1350 C C . VAL A 1 164 ? 9.151 -7.191 13.622 1.00 95.50 164 VAL A C 1
ATOM 1352 O O . VAL A 1 164 ? 9.612 -8.314 13.443 1.00 95.50 164 VAL A O 1
ATOM 1355 N N . ILE A 1 165 ? 9.642 -6.122 12.989 1.00 94.44 165 ILE A N 1
ATOM 1356 C CA . ILE A 1 165 ? 10.752 -6.197 12.035 1.00 94.44 165 ILE A CA 1
ATOM 1357 C C . ILE A 1 165 ? 11.675 -5.006 12.277 1.00 94.44 165 ILE A C 1
ATOM 1359 O O . ILE A 1 165 ? 11.262 -3.850 12.162 1.00 94.44 165 ILE A O 1
ATOM 1363 N N . ASN A 1 166 ? 12.945 -5.284 12.571 1.00 91.56 166 ASN A N 1
ATOM 1364 C CA . ASN A 1 166 ? 13.974 -4.262 12.750 1.00 91.56 166 ASN A CA 1
ATOM 1365 C C . ASN A 1 166 ? 14.438 -3.712 11.387 1.00 91.56 166 ASN A C 1
ATOM 1367 O O . ASN A 1 166 ? 15.477 -4.107 10.858 1.00 91.56 166 ASN A O 1
ATOM 1371 N N . ALA A 1 167 ? 13.606 -2.862 10.782 1.00 88.94 167 ALA A N 1
ATOM 1372 C CA . ALA A 1 167 ? 13.865 -2.204 9.509 1.00 88.94 167 ALA A CA 1
ATOM 1373 C C . ALA A 1 167 ? 13.397 -0.744 9.545 1.00 88.94 167 ALA A C 1
ATOM 1375 O O . ALA A 1 167 ? 12.233 -0.449 9.822 1.00 88.94 167 ALA A O 1
ATOM 1376 N N . ASP A 1 168 ? 14.301 0.165 9.186 1.00 86.62 168 ASP A N 1
ATOM 1377 C CA . ASP A 1 168 ? 14.094 1.614 9.225 1.00 86.62 168 ASP A CA 1
ATOM 1378 C C . ASP A 1 168 ? 13.375 2.120 7.956 1.00 86.62 168 ASP A C 1
ATOM 1380 O O . ASP A 1 168 ? 13.880 2.952 7.202 1.00 86.62 168 ASP A O 1
ATOM 1384 N N . SER A 1 169 ? 12.191 1.573 7.660 1.00 87.56 169 SER A N 1
ATOM 1385 C CA . SER A 1 169 ? 11.460 1.880 6.423 1.00 87.56 169 SER A CA 1
ATOM 1386 C C . SER A 1 169 ? 10.545 3.095 6.585 1.00 87.56 169 SER A C 1
ATOM 1388 O O . SER A 1 169 ? 9.398 2.981 6.999 1.00 87.56 169 SER A O 1
ATOM 1390 N N . ASP A 1 170 ? 11.037 4.292 6.267 1.00 81.31 170 ASP A N 1
ATOM 1391 C CA . ASP A 1 170 ? 10.276 5.553 6.306 1.00 81.31 170 ASP A CA 1
ATOM 1392 C C . ASP A 1 170 ? 9.372 5.764 5.068 1.00 81.31 170 ASP A C 1
ATOM 1394 O O . ASP A 1 170 ? 9.283 6.861 4.519 1.00 81.31 170 ASP A O 1
ATOM 1398 N N . CYS A 1 171 ? 8.701 4.706 4.605 1.00 87.00 171 CYS A N 1
ATOM 1399 C CA . CYS A 1 171 ? 7.755 4.715 3.483 1.00 87.00 171 CYS A CA 1
ATOM 1400 C C . CYS A 1 171 ? 6.582 3.770 3.748 1.00 87.00 171 CYS A C 1
ATOM 1402 O O . CYS A 1 171 ? 6.579 3.015 4.715 1.00 87.00 171 CYS A O 1
ATOM 1404 N N . LYS A 1 172 ? 5.594 3.776 2.848 1.00 91.75 172 LYS A N 1
ATOM 1405 C CA . LYS A 1 172 ? 4.497 2.807 2.873 1.00 91.75 172 LYS A CA 1
ATOM 1406 C C . LYS A 1 172 ? 4.993 1.365 2.880 1.00 91.75 172 LYS A C 1
ATOM 1408 O O . LYS A 1 172 ? 5.663 0.940 1.936 1.00 91.75 172 LYS A O 1
ATOM 1413 N N . ILE A 1 173 ? 4.572 0.614 3.889 1.00 95.19 173 ILE A N 1
ATOM 1414 C CA . ILE A 1 173 ? 4.804 -0.823 3.989 1.00 95.19 173 ILE A CA 1
ATOM 1415 C C . ILE A 1 173 ? 3.763 -1.536 3.130 1.00 95.19 173 ILE A C 1
ATOM 1417 O O . ILE A 1 173 ? 2.570 -1.296 3.281 1.00 95.19 173 ILE A O 1
ATOM 1421 N N . GLY A 1 174 ? 4.190 -2.386 2.205 1.00 95.69 174 GLY A N 1
ATOM 1422 C CA . GLY A 1 174 ? 3.292 -3.276 1.480 1.00 95.69 174 GLY A CA 1
ATOM 1423 C C . GLY A 1 174 ? 2.842 -4.440 2.328 1.00 95.69 174 GLY A C 1
ATOM 1424 O O . GLY A 1 174 ? 3.621 -4.970 3.112 1.00 95.69 174 GLY A O 1
ATOM 1425 N N . LEU A 1 175 ? 1.577 -4.826 2.177 1.00 96.00 175 LEU A N 1
ATOM 1426 C CA . LEU A 1 175 ? 0.977 -5.888 2.966 1.00 96.00 175 LEU A CA 1
ATOM 1427 C C . LEU A 1 175 ? -0.002 -6.704 2.127 1.00 96.00 175 LEU A C 1
ATOM 1429 O O . LEU A 1 175 ? -0.926 -6.152 1.533 1.00 96.00 175 LEU A O 1
ATOM 1433 N N . TYR A 1 176 ? 0.164 -8.024 2.127 1.00 94.38 176 TYR A N 1
ATOM 1434 C CA . TYR A 1 176 ? -0.842 -8.946 1.602 1.00 94.38 176 TYR A CA 1
ATOM 1435 C C . TYR A 1 176 ? -0.846 -10.270 2.373 1.00 94.38 176 TYR A C 1
ATOM 1437 O O . TYR A 1 176 ? 0.140 -10.634 3.010 1.00 94.38 176 TYR A O 1
ATOM 1445 N N . LYS A 1 177 ? -1.961 -11.006 2.299 1.00 93.06 177 LYS A N 1
ATOM 1446 C CA . LYS A 1 177 ? -2.083 -12.389 2.787 1.00 93.06 177 LYS A CA 1
ATOM 1447 C C . LYS A 1 177 ? -2.178 -13.325 1.585 1.00 93.06 177 LYS A C 1
ATOM 1449 O O . LYS A 1 177 ? -3.017 -13.124 0.703 1.00 93.06 177 LYS A O 1
ATOM 1454 N N . ASN A 1 178 ? -1.325 -14.345 1.537 1.00 90.44 178 ASN A N 1
ATOM 1455 C CA . ASN A 1 178 ? -1.477 -15.449 0.595 1.00 90.44 178 ASN A CA 1
ATOM 1456 C C . ASN A 1 178 ? -2.693 -16.288 1.038 1.00 90.44 178 ASN A C 1
ATOM 1458 O O . ASN A 1 178 ? -2.676 -16.829 2.147 1.00 90.44 178 ASN A O 1
ATOM 1462 N N . PRO A 1 179 ? -3.753 -16.408 0.216 1.00 84.75 179 PRO A N 1
ATOM 1463 C CA . PRO A 1 179 ? -4.983 -17.086 0.620 1.00 84.75 179 PRO A CA 1
ATOM 1464 C C . PRO A 1 179 ? -4.835 -18.610 0.731 1.00 84.75 179 PRO A C 1
ATOM 1466 O O . PRO A 1 179 ? -5.644 -19.243 1.402 1.00 84.75 179 PRO A O 1
ATOM 1469 N N . VAL A 1 180 ? -3.827 -19.205 0.083 1.00 85.44 180 VAL A N 1
ATOM 1470 C CA . VAL A 1 180 ? -3.585 -20.657 0.110 1.00 85.44 180 VAL A CA 1
ATOM 1471 C C . VAL A 1 180 ? -2.726 -21.028 1.313 1.00 85.44 180 VAL A C 1
ATOM 1473 O O . VAL A 1 180 ? -3.102 -21.880 2.110 1.00 85.44 180 VAL A O 1
ATOM 1476 N N . GLU A 1 181 ? -1.589 -20.353 1.472 1.00 88.19 181 GLU A N 1
ATOM 1477 C CA . GLU A 1 181 ? -0.629 -20.632 2.549 1.00 88.19 181 GLU A CA 1
ATOM 1478 C C . GLU A 1 181 ? -1.025 -19.984 3.879 1.00 88.19 181 GLU A C 1
ATOM 1480 O O . GLU A 1 181 ? -0.361 -20.203 4.892 1.00 88.19 181 GLU A O 1
ATOM 1485 N N . LYS A 1 182 ? -2.068 -19.142 3.868 1.00 90.94 182 LYS A N 1
ATOM 1486 C CA . LYS A 1 182 ? -2.532 -18.339 5.009 1.00 90.94 182 LYS A CA 1
ATOM 1487 C C . LYS A 1 182 ? -1.406 -17.542 5.675 1.00 90.94 182 LYS A C 1
ATOM 1489 O O . LYS A 1 182 ? -1.420 -17.317 6.878 1.00 90.94 182 LYS A O 1
ATOM 1494 N N . THR A 1 183 ? -0.436 -17.118 4.870 1.00 93.69 183 THR A N 1
ATOM 1495 C CA . THR A 1 183 ? 0.775 -16.425 5.316 1.00 93.69 183 THR A CA 1
ATOM 1496 C C . THR A 1 183 ? 0.685 -14.954 4.933 1.00 93.69 183 THR A C 1
ATOM 1498 O O . THR A 1 183 ? 0.322 -14.619 3.804 1.00 93.69 183 THR A O 1
ATOM 1501 N N . TYR A 1 184 ? 0.987 -14.075 5.879 1.00 95.75 184 TYR A N 1
ATOM 1502 C CA . TYR A 1 184 ? 1.114 -12.641 5.665 1.00 95.75 184 TYR A CA 1
ATOM 1503 C C . TYR A 1 184 ? 2.507 -12.306 5.163 1.00 95.75 184 TYR A C 1
ATOM 1505 O O . TYR A 1 184 ? 3.490 -12.904 5.594 1.00 95.75 184 TYR A O 1
ATOM 1513 N N . TYR A 1 185 ? 2.584 -11.310 4.291 1.00 96.31 185 TYR A N 1
ATOM 1514 C CA . TYR A 1 185 ? 3.828 -10.818 3.730 1.00 96.31 185 TYR A CA 1
ATOM 1515 C C . TYR A 1 185 ? 3.881 -9.300 3.821 1.00 96.31 185 TYR A C 1
ATOM 1517 O O . TYR A 1 185 ? 2.984 -8.616 3.324 1.00 96.31 185 TYR A O 1
ATOM 1525 N N . ALA A 1 186 ? 4.958 -8.798 4.414 1.00 96.25 186 ALA A N 1
ATOM 1526 C CA . ALA A 1 186 ? 5.290 -7.387 4.493 1.00 96.25 186 ALA A CA 1
ATOM 1527 C C . ALA A 1 186 ? 6.391 -7.085 3.478 1.00 96.25 186 ALA A C 1
ATOM 1529 O O . ALA A 1 186 ? 7.420 -7.759 3.483 1.00 96.25 186 ALA A O 1
ATOM 1530 N N . LEU A 1 187 ? 6.181 -6.085 2.623 1.00 95.69 187 LEU A N 1
ATOM 1531 C CA . LEU A 1 187 ? 7.149 -5.618 1.632 1.00 95.69 187 LEU A CA 1
ATOM 1532 C C . LEU A 1 187 ? 7.593 -4.213 1.998 1.00 95.69 187 LEU A C 1
ATOM 1534 O O . LEU A 1 187 ? 6.769 -3.337 2.247 1.00 95.69 187 LEU A O 1
ATOM 1538 N N . PHE A 1 188 ? 8.888 -3.968 2.016 1.00 94.81 188 PHE A N 1
ATOM 1539 C CA . PHE A 1 188 ? 9.413 -2.686 2.455 1.00 94.81 188 PHE A CA 1
ATOM 1540 C C . PHE A 1 188 ? 10.801 -2.469 1.889 1.00 94.81 188 PHE A C 1
ATOM 1542 O O . PHE A 1 188 ? 11.537 -3.409 1.596 1.00 94.81 188 PHE A O 1
ATOM 1549 N N . ARG A 1 189 ? 11.185 -1.204 1.753 1.00 91.31 189 ARG A N 1
ATOM 1550 C CA . ARG A 1 189 ? 12.576 -0.878 1.454 1.00 91.31 189 ARG A CA 1
ATOM 1551 C C . ARG A 1 189 ? 13.401 -0.791 2.727 1.00 91.31 189 ARG A C 1
ATOM 1553 O O . ARG A 1 189 ? 12.881 -0.363 3.758 1.00 91.31 189 ARG A O 1
ATOM 1560 N N . ASN A 1 190 ? 14.682 -1.119 2.634 1.00 80.31 190 ASN A N 1
ATOM 1561 C CA . ASN A 1 190 ? 15.653 -0.853 3.692 1.00 80.31 190 ASN A CA 1
ATOM 1562 C C . ASN A 1 190 ? 16.688 0.164 3.188 1.00 80.31 190 ASN A C 1
ATOM 1564 O O . ASN A 1 190 ? 17.119 0.043 2.043 1.00 80.31 190 ASN A O 1
ATOM 1568 N N . ILE A 1 191 ? 17.090 1.113 4.044 1.00 71.50 191 ILE A N 1
ATOM 1569 C CA . ILE A 1 191 ? 18.168 2.100 3.814 1.00 71.50 191 ILE A CA 1
ATOM 1570 C C . ILE A 1 191 ? 17.870 3.118 2.676 1.00 71.50 191 ILE A C 1
ATOM 1572 O O . ILE A 1 191 ? 17.263 2.802 1.651 1.00 71.50 191 ILE A O 1
ATOM 1576 N N . LYS A 1 192 ? 18.262 4.392 2.846 1.00 73.75 192 LYS A N 1
ATOM 1577 C CA . LYS A 1 192 ? 18.200 5.421 1.777 1.00 73.75 192 LYS A CA 1
ATOM 1578 C C . LYS A 1 192 ? 19.459 5.361 0.893 1.00 73.75 192 LYS A C 1
ATOM 1580 O O . LYS A 1 192 ? 20.468 4.793 1.291 1.00 73.75 192 LYS A O 1
ATOM 1585 N N . GLY A 1 193 ? 19.403 5.908 -0.324 1.00 65.62 193 GLY A N 1
ATOM 1586 C CA . GLY A 1 193 ? 20.558 5.985 -1.239 1.00 65.62 193 GLY A CA 1
ATOM 1587 C C . GLY A 1 193 ? 20.798 4.767 -2.132 1.00 65.62 193 GLY A C 1
ATOM 1588 O O . GLY A 1 193 ? 21.312 4.910 -3.238 1.00 65.62 193 GLY A O 1
ATOM 1589 N N . GLN A 1 194 ? 20.377 3.577 -1.698 1.00 75.94 194 GLN A N 1
ATOM 1590 C CA . GLN A 1 194 ? 20.286 2.371 -2.530 1.00 75.94 194 GLN A CA 1
ATOM 1591 C C . GLN A 1 194 ? 19.011 1.606 -2.188 1.00 75.94 194 GLN A C 1
ATOM 1593 O O . GLN A 1 194 ? 19.050 0.492 -1.664 1.00 75.94 194 GLN A O 1
ATOM 1598 N N . ARG A 1 195 ? 17.856 2.233 -2.428 1.00 89.12 195 ARG A N 1
ATOM 1599 C CA . ARG A 1 195 ? 16.587 1.633 -2.015 1.00 89.12 195 ARG A CA 1
ATOM 1600 C C . ARG A 1 195 ? 16.294 0.388 -2.853 1.00 89.12 195 ARG A C 1
ATOM 1602 O O . ARG A 1 195 ? 16.059 0.466 -4.060 1.00 89.12 195 ARG A O 1
ATOM 1609 N N . LYS A 1 196 ? 16.294 -0.751 -2.173 1.00 92.25 196 LYS A N 1
ATOM 1610 C CA . LYS A 1 196 ? 15.925 -2.076 -2.681 1.00 92.25 196 LYS A CA 1
ATOM 1611 C C . LYS A 1 196 ? 14.738 -2.590 -1.885 1.00 92.25 196 LYS A C 1
ATOM 1613 O O . LYS A 1 196 ? 14.510 -2.118 -0.771 1.00 92.25 196 LYS A O 1
ATOM 1618 N N . ASN A 1 197 ? 13.995 -3.548 -2.427 1.00 93.69 197 ASN A N 1
ATOM 1619 C CA . ASN A 1 197 ? 12.818 -4.079 -1.751 1.00 93.69 197 ASN A CA 1
ATOM 1620 C C . ASN A 1 197 ? 13.096 -5.420 -1.072 1.00 93.69 197 ASN A C 1
ATOM 1622 O O . ASN A 1 197 ? 13.677 -6.325 -1.672 1.00 93.69 197 ASN A O 1
ATOM 1626 N N . TYR A 1 198 ? 12.631 -5.540 0.163 1.00 95.00 198 TYR A N 1
ATOM 1627 C CA . TYR A 1 198 ? 12.734 -6.707 1.016 1.00 95.00 198 TYR A CA 1
ATOM 1628 C C . TYR A 1 198 ? 11.341 -7.213 1.371 1.00 95.00 198 TYR A C 1
ATOM 1630 O O . TYR A 1 198 ? 10.378 -6.450 1.422 1.00 95.00 198 TYR A O 1
ATOM 1638 N N . ILE A 1 199 ? 11.255 -8.504 1.664 1.00 95.31 199 ILE A N 1
ATOM 1639 C CA . ILE A 1 199 ? 10.044 -9.148 2.151 1.00 95.31 199 ILE A CA 1
ATOM 1640 C C . ILE A 1 199 ? 10.310 -9.844 3.483 1.00 95.31 199 ILE A C 1
ATOM 1642 O O . ILE A 1 199 ? 11.368 -10.442 3.684 1.00 95.31 199 ILE A O 1
ATOM 1646 N N . SER A 1 200 ? 9.327 -9.808 4.372 1.00 96.38 200 SER A N 1
ATOM 1647 C CA . SER A 1 200 ? 9.250 -10.653 5.563 1.00 96.38 200 SER A CA 1
ATOM 1648 C C . SER A 1 200 ? 7.881 -11.328 5.600 1.00 96.38 200 SER A C 1
ATOM 1650 O O . SER A 1 200 ? 6.916 -10.808 5.035 1.00 96.38 200 SER A O 1
ATOM 1652 N N . SER A 1 201 ? 7.806 -12.505 6.213 1.00 96.75 201 SER A N 1
ATOM 1653 C CA . SER A 1 201 ? 6.599 -13.328 6.290 1.00 96.75 201 SER A CA 1
ATOM 1654 C C . SER A 1 201 ? 6.220 -13.642 7.725 1.00 96.75 201 SER A C 1
ATOM 1656 O O . SER A 1 201 ? 7.082 -13.740 8.590 1.00 96.75 201 SER A O 1
ATOM 1658 N N . SER A 1 202 ? 4.927 -13.838 7.961 1.00 97.00 202 SER A N 1
ATOM 1659 C CA . SER A 1 202 ? 4.391 -14.265 9.250 1.00 97.00 202 SER A CA 1
ATOM 1660 C C . SER A 1 202 ? 3.149 -15.129 9.056 1.00 97.00 202 SER A C 1
ATOM 1662 O O . SER A 1 202 ? 2.357 -14.883 8.147 1.00 97.00 202 SER A O 1
ATOM 1664 N N . LYS A 1 203 ? 2.945 -16.136 9.910 1.00 95.19 203 LYS A N 1
ATOM 1665 C CA . LYS A 1 203 ? 1.711 -16.948 9.918 1.00 95.19 203 LYS A CA 1
ATOM 1666 C C . LYS A 1 203 ? 0.644 -16.421 10.875 1.00 95.19 203 LYS A C 1
ATOM 1668 O O . LYS A 1 203 ? -0.531 -16.720 10.694 1.00 95.19 203 LYS A O 1
ATOM 1673 N N . ASP A 1 204 ? 1.046 -15.651 11.878 1.00 93.62 204 ASP A N 1
ATOM 1674 C CA . ASP A 1 204 ? 0.196 -15.192 12.982 1.00 93.62 204 ASP A CA 1
ATOM 1675 C C . ASP A 1 204 ? 0.128 -13.660 13.095 1.00 93.62 204 ASP A C 1
ATOM 1677 O O . ASP A 1 204 ? -0.600 -13.141 13.934 1.00 93.62 204 ASP A O 1
ATOM 1681 N N . PHE A 1 205 ? 0.842 -12.941 12.221 1.00 95.62 205 PHE A N 1
ATOM 1682 C CA . PHE A 1 205 ? 1.001 -11.484 12.219 1.00 95.62 205 PHE A CA 1
ATOM 1683 C C . PHE A 1 205 ? 1.804 -10.920 13.403 1.00 95.62 205 PHE A C 1
ATOM 1685 O O . PHE A 1 205 ? 1.961 -9.705 13.508 1.00 95.62 205 PHE A O 1
ATOM 1692 N N . ILE A 1 206 ? 2.340 -11.780 14.268 1.00 93.88 206 ILE A N 1
ATOM 1693 C CA . ILE A 1 206 ? 3.066 -11.408 15.487 1.00 93.88 206 ILE A CA 1
ATOM 1694 C C . ILE A 1 206 ? 4.546 -11.751 15.325 1.00 93.88 206 ILE A C 1
ATOM 1696 O O . ILE A 1 206 ? 5.409 -10.906 15.548 1.00 93.88 206 ILE A O 1
ATOM 1700 N N . ASN A 1 207 ? 4.842 -12.972 14.886 1.00 95.81 207 ASN A N 1
ATOM 1701 C CA . ASN A 1 207 ? 6.196 -13.469 14.691 1.00 95.81 207 ASN A CA 1
ATOM 1702 C C . ASN A 1 207 ? 6.560 -13.373 13.209 1.00 95.81 207 ASN A C 1
ATOM 1704 O O . ASN A 1 207 ? 5.921 -14.013 12.370 1.00 95.81 207 ASN A O 1
ATOM 1708 N N . TRP A 1 208 ? 7.567 -12.560 12.890 1.00 97.38 208 TRP A N 1
ATOM 1709 C CA . TRP A 1 208 ? 7.974 -12.267 11.517 1.00 97.38 208 TRP A CA 1
ATOM 1710 C C . TRP A 1 208 ? 9.377 -12.797 11.218 1.00 97.38 208 TRP A C 1
ATOM 1712 O O . TRP A 1 208 ? 10.305 -12.647 12.013 1.00 97.38 208 TRP A O 1
ATOM 1722 N N . ASP A 1 209 ? 9.527 -13.414 10.049 1.00 96.06 209 ASP A N 1
ATOM 1723 C CA . ASP A 1 209 ? 10.790 -13.983 9.592 1.00 96.06 209 ASP A CA 1
ATOM 1724 C C . ASP A 1 209 ? 11.831 -12.902 9.269 1.00 96.06 209 ASP A C 1
ATOM 1726 O O . ASP A 1 209 ? 11.509 -11.749 8.959 1.00 96.06 209 ASP A O 1
ATOM 1730 N N . PHE A 1 210 ? 13.105 -13.301 9.245 1.00 94.56 210 PHE A N 1
ATOM 1731 C CA . PHE A 1 210 ? 14.188 -12.412 8.832 1.00 94.56 210 PHE A CA 1
ATOM 1732 C C . PHE A 1 210 ? 13.948 -11.840 7.414 1.00 94.56 210 PHE A C 1
ATOM 1734 O O . PHE A 1 210 ? 13.636 -12.613 6.497 1.00 94.56 210 PHE A O 1
ATOM 1741 N N . PRO A 1 211 ? 14.123 -10.518 7.200 1.00 94.38 211 PRO A N 1
ATOM 1742 C CA . PRO A 1 211 ? 13.911 -9.884 5.901 1.00 94.38 211 PRO A CA 1
ATOM 1743 C C . PRO A 1 211 ? 14.800 -10.447 4.789 1.00 94.38 211 PRO A C 1
ATOM 1745 O O . PRO A 1 211 ? 16.016 -10.551 4.936 1.00 94.38 211 PRO A O 1
ATOM 1748 N N . LYS A 1 212 ? 14.209 -10.740 3.628 1.00 94.31 212 LYS A N 1
ATOM 1749 C CA . LYS A 1 212 ? 14.925 -11.229 2.439 1.00 94.31 212 LYS A CA 1
ATOM 1750 C C . LYS A 1 212 ? 14.790 -10.236 1.294 1.00 94.31 212 LYS A C 1
ATOM 1752 O O . LYS A 1 212 ? 13.692 -9.759 1.028 1.00 94.31 212 LYS A O 1
ATOM 1757 N N . LEU A 1 213 ? 15.894 -9.935 0.618 1.00 94.31 213 LEU A N 1
ATOM 1758 C CA . LEU A 1 213 ? 15.901 -9.102 -0.586 1.00 94.31 213 LEU A CA 1
ATOM 1759 C C . LEU A 1 213 ? 15.096 -9.792 -1.699 1.00 94.31 213 LEU A C 1
ATOM 1761 O O . LEU A 1 213 ? 15.316 -10.975 -1.954 1.00 94.31 213 LEU A O 1
ATOM 1765 N N . ILE A 1 214 ? 14.185 -9.066 -2.353 1.00 94.19 214 ILE A N 1
ATOM 1766 C CA . ILE A 1 214 ? 13.336 -9.609 -3.429 1.00 94.19 214 ILE A CA 1
ATOM 1767 C C . ILE A 1 214 ? 13.440 -8.856 -4.750 1.00 94.19 214 ILE A C 1
ATOM 1769 O O . ILE A 1 214 ? 13.265 -9.462 -5.803 1.00 94.19 214 ILE A O 1
ATOM 1773 N N . LEU A 1 215 ? 13.691 -7.549 -4.717 1.00 93.56 215 LEU A N 1
ATOM 1774 C CA . LEU A 1 215 ? 13.760 -6.722 -5.916 1.00 93.56 215 LEU A CA 1
ATOM 1775 C C . LEU A 1 215 ? 14.842 -5.664 -5.770 1.00 93.56 215 LEU A C 1
ATOM 1777 O O . LEU A 1 215 ? 14.981 -5.015 -4.731 1.00 93.56 215 LEU A O 1
ATOM 1781 N N . GLU A 1 216 ? 15.532 -5.444 -6.877 1.00 93.31 216 GLU A N 1
ATOM 1782 C CA . GLU A 1 216 ? 16.476 -4.361 -7.098 1.00 93.31 216 GLU A CA 1
ATOM 1783 C C . GLU A 1 216 ? 16.097 -3.668 -8.416 1.00 93.31 216 GLU A C 1
ATOM 1785 O O . GLU A 1 216 ? 15.456 -4.299 -9.271 1.00 93.31 216 GLU A O 1
ATOM 1790 N N . PRO A 1 217 ? 16.437 -2.380 -8.594 1.00 90.50 217 PRO A N 1
ATOM 1791 C CA . PRO A 1 217 ? 16.379 -1.747 -9.908 1.00 90.50 217 PRO A CA 1
ATOM 1792 C C . PRO A 1 217 ? 17.104 -2.603 -10.956 1.00 90.50 217 PRO A C 1
ATOM 1794 O O . PRO A 1 217 ? 18.101 -3.257 -10.643 1.00 90.50 217 PRO A O 1
ATOM 1797 N N . ASP A 1 218 ? 16.599 -2.622 -12.190 1.00 88.88 218 ASP A N 1
ATOM 1798 C CA . ASP A 1 218 ? 17.303 -3.295 -13.285 1.00 88.88 218 ASP A CA 1
ATOM 1799 C C . ASP A 1 218 ? 18.654 -2.603 -13.520 1.00 88.88 218 ASP A C 1
ATOM 1801 O O . ASP A 1 218 ? 18.751 -1.378 -13.455 1.00 88.88 218 ASP A O 1
ATOM 1805 N N . ILE A 1 219 ? 19.703 -3.374 -13.802 1.00 86.00 219 ILE A N 1
ATOM 1806 C CA . ILE A 1 219 ? 21.043 -2.827 -14.033 1.00 86.00 219 ILE A CA 1
ATOM 1807 C C . ILE A 1 219 ? 21.067 -1.820 -15.191 1.00 86.00 219 ILE A C 1
ATOM 1809 O O . ILE A 1 219 ? 21.871 -0.889 -15.173 1.00 86.00 219 ILE A O 1
ATOM 1813 N N . SER A 1 220 ? 20.169 -1.962 -16.176 1.00 87.44 220 SER A N 1
ATOM 1814 C CA . SER A 1 220 ? 20.079 -1.029 -17.301 1.00 87.44 220 SER A CA 1
ATOM 1815 C C . SER A 1 220 ? 19.522 0.347 -16.930 1.00 87.44 220 SER A C 1
ATOM 1817 O O . SER A 1 220 ? 19.644 1.270 -17.726 1.00 87.44 220 SER A O 1
ATOM 1819 N N . GLU A 1 221 ? 18.898 0.493 -15.759 1.00 87.25 221 GLU A N 1
ATOM 1820 C CA . GLU A 1 221 ? 18.304 1.753 -15.284 1.00 87.25 221 GLU A CA 1
ATOM 1821 C C . GLU A 1 221 ? 19.342 2.718 -14.688 1.00 87.25 221 GLU A C 1
ATOM 1823 O O . GLU A 1 221 ? 19.048 3.888 -14.452 1.00 87.25 221 GLU A O 1
ATOM 1828 N N . GLY A 1 222 ? 20.566 2.245 -14.441 1.00 86.12 222 GLY A N 1
ATOM 1829 C CA . GLY A 1 222 ? 21.626 3.050 -13.847 1.00 86.12 222 GLY A CA 1
ATOM 1830 C C . GLY A 1 222 ? 21.448 3.303 -12.345 1.00 86.12 222 GLY A C 1
ATOM 1831 O O . GLY A 1 222 ? 20.551 2.792 -11.680 1.00 86.12 222 GLY A O 1
ATOM 1832 N N . CYS A 1 223 ? 22.363 4.089 -11.775 1.00 85.75 223 CYS A N 1
ATOM 1833 C CA . CYS A 1 223 ? 22.490 4.260 -10.322 1.00 85.75 223 CYS A CA 1
ATOM 1834 C C . CYS A 1 223 ? 21.517 5.279 -9.702 1.00 85.75 223 CYS A C 1
ATOM 1836 O O . CYS A 1 223 ? 21.528 5.460 -8.479 1.00 85.75 223 CYS A O 1
ATOM 1838 N N . GLN A 1 224 ? 20.730 5.973 -10.528 1.00 89.56 224 GLN A N 1
ATOM 1839 C CA . GLN A 1 224 ? 19.761 6.979 -10.087 1.00 89.56 224 GLN A CA 1
ATOM 1840 C C . GLN A 1 224 ? 18.345 6.425 -9.912 1.00 89.56 224 GLN A C 1
ATOM 1842 O O . GLN A 1 224 ? 17.509 7.059 -9.272 1.00 89.56 224 GLN A O 1
ATOM 1847 N N . THR A 1 225 ? 18.084 5.213 -10.394 1.00 91.69 225 THR A N 1
ATOM 1848 C CA . THR A 1 225 ? 16.796 4.549 -10.204 1.00 91.69 225 THR A CA 1
ATOM 1849 C C . THR A 1 225 ? 16.814 3.723 -8.926 1.00 91.69 225 THR A C 1
ATOM 1851 O O . THR A 1 225 ? 17.707 2.912 -8.696 1.00 91.69 225 THR A O 1
ATOM 1854 N N . GLN A 1 226 ? 15.815 3.926 -8.071 1.00 92.00 226 GLN A N 1
ATOM 1855 C CA . GLN A 1 226 ? 15.700 3.285 -6.759 1.00 92.00 226 GLN A CA 1
ATOM 1856 C C . GLN A 1 226 ? 14.268 2.799 -6.513 1.00 92.00 226 GLN A C 1
ATOM 1858 O O . GLN A 1 226 ? 13.320 3.407 -6.990 1.00 92.00 226 GLN A O 1
ATOM 1863 N N . ILE A 1 227 ? 14.061 1.742 -5.726 1.00 93.50 227 ILE A N 1
ATOM 1864 C CA . ILE A 1 227 ? 12.703 1.274 -5.397 1.00 93.50 227 ILE A CA 1
ATOM 1865 C C . ILE A 1 227 ? 12.201 1.996 -4.146 1.00 93.50 227 ILE A C 1
ATOM 1867 O O . ILE A 1 227 ? 12.677 1.739 -3.042 1.00 93.50 227 ILE A O 1
ATOM 1871 N N . TYR A 1 228 ? 11.211 2.877 -4.281 1.00 92.25 228 TYR A N 1
ATOM 1872 C CA . TYR A 1 228 ? 10.681 3.630 -3.137 1.00 92.25 228 TYR A CA 1
ATOM 1873 C C . TYR A 1 228 ? 9.873 2.750 -2.167 1.00 92.25 228 TYR A C 1
ATOM 1875 O O . TYR A 1 228 ? 9.856 2.988 -0.960 1.00 92.25 228 TYR A O 1
ATOM 1883 N N . GLY A 1 229 ? 9.230 1.711 -2.700 1.00 92.00 229 GLY A N 1
ATOM 1884 C CA . GLY A 1 229 ? 8.466 0.692 -1.984 1.00 92.00 229 GLY A CA 1
ATOM 1885 C C . GLY A 1 229 ? 7.836 -0.288 -2.976 1.00 92.00 229 GLY A C 1
ATOM 1886 O O . GLY A 1 229 ? 8.021 -0.152 -4.182 1.00 92.00 229 GLY A O 1
ATOM 1887 N N . THR A 1 230 ? 7.085 -1.276 -2.493 1.00 94.50 230 THR A N 1
ATOM 1888 C CA . THR A 1 230 ? 6.311 -2.181 -3.361 1.00 94.50 230 THR A CA 1
ATOM 1889 C C . THR A 1 230 ? 5.022 -2.541 -2.656 1.00 94.50 230 THR A C 1
ATOM 1891 O O . THR A 1 230 ? 5.036 -2.920 -1.490 1.00 94.50 230 THR A O 1
ATOM 1894 N N . GLN A 1 231 ? 3.915 -2.418 -3.376 1.00 95.19 231 GLN A N 1
ATOM 1895 C CA . GLN A 1 231 ? 2.584 -2.789 -2.916 1.00 95.19 231 GLN A CA 1
ATOM 1896 C C . GLN A 1 231 ? 2.115 -3.989 -3.716 1.00 95.19 231 GLN A C 1
ATOM 1898 O O . GLN A 1 231 ? 2.353 -4.029 -4.920 1.00 95.19 231 GLN A O 1
ATOM 1903 N N . ALA A 1 232 ? 1.509 -4.981 -3.073 1.00 94.12 232 ALA A N 1
ATOM 1904 C CA . ALA A 1 232 ? 1.320 -6.284 -3.691 1.00 94.12 232 ALA A CA 1
ATOM 1905 C C . ALA A 1 232 ? -0.053 -6.881 -3.408 1.00 94.12 232 ALA A C 1
ATOM 1907 O O . ALA A 1 232 ? -0.687 -6.616 -2.392 1.00 94.12 232 ALA A O 1
ATOM 1908 N N . SER A 1 233 ? -0.532 -7.712 -4.327 1.00 90.88 233 SER A N 1
ATOM 1909 C CA . SER A 1 233 ? -1.787 -8.440 -4.161 1.00 90.88 233 SER A CA 1
ATOM 1910 C C . SER A 1 233 ? -1.778 -9.759 -4.896 1.00 90.88 233 SER A C 1
ATOM 1912 O O . SER A 1 233 ? -1.244 -9.872 -6.001 1.00 90.88 233 SER A O 1
ATOM 1914 N N . SER A 1 234 ? -2.449 -10.738 -4.298 1.00 88.81 234 SER A N 1
ATOM 1915 C CA . SER A 1 234 ? -2.765 -12.004 -4.945 1.00 88.81 234 SER A CA 1
ATOM 1916 C C . SER A 1 234 ? -3.603 -11.761 -6.205 1.00 88.81 234 SER A C 1
ATOM 1918 O O . SER A 1 234 ? -4.608 -11.048 -6.186 1.00 88.81 234 SER A O 1
ATOM 1920 N N . TYR A 1 235 ? -3.193 -12.369 -7.312 1.00 86.62 235 TYR A N 1
ATOM 1921 C CA . TYR A 1 235 ? -3.833 -12.270 -8.614 1.00 86.62 235 TYR A CA 1
ATOM 1922 C C . TYR A 1 235 ? -3.748 -13.617 -9.344 1.00 86.62 235 TYR A C 1
ATOM 1924 O O . TYR A 1 235 ? -2.754 -13.951 -9.991 1.00 86.62 235 TYR A O 1
ATOM 1932 N N . GLY A 1 236 ? -4.810 -14.420 -9.233 1.00 83.38 236 GLY A N 1
ATOM 1933 C CA . GLY A 1 236 ? -4.785 -15.805 -9.709 1.00 83.38 236 GLY A CA 1
ATOM 1934 C C . GLY A 1 236 ? -3.739 -16.624 -8.946 1.00 83.38 236 GLY A C 1
ATOM 1935 O O . GLY A 1 236 ? -3.684 -16.556 -7.723 1.00 83.38 236 GLY A O 1
ATOM 1936 N N . ASN A 1 237 ? -2.888 -17.354 -9.671 1.00 83.25 237 ASN A N 1
ATOM 1937 C CA . ASN A 1 237 ? -1.784 -18.142 -9.096 1.00 83.25 237 ASN A CA 1
ATOM 1938 C C . ASN A 1 237 ? -0.499 -17.322 -8.869 1.00 83.25 237 ASN A C 1
ATOM 1940 O O . ASN A 1 237 ? 0.576 -17.882 -8.663 1.00 83.25 237 ASN A O 1
ATOM 1944 N N . TYR A 1 238 ? -0.597 -16.001 -8.979 1.00 89.31 238 TYR A N 1
ATOM 1945 C CA . TYR A 1 238 ? 0.518 -15.077 -8.875 1.00 89.31 238 TYR A CA 1
ATOM 1946 C C . TYR A 1 238 ? 0.247 -14.039 -7.798 1.00 89.31 238 TYR A C 1
ATOM 1948 O O . TYR A 1 238 ? -0.876 -13.859 -7.335 1.00 89.31 238 TYR A O 1
ATOM 1956 N N . VAL A 1 239 ? 1.290 -13.307 -7.451 1.00 92.06 239 VAL A N 1
ATOM 1957 C CA . VAL A 1 239 ? 1.219 -12.035 -6.752 1.00 92.06 239 VAL A CA 1
ATOM 1958 C C . VAL A 1 239 ? 1.731 -10.986 -7.726 1.00 92.06 239 VAL A C 1
ATOM 1960 O O . VAL A 1 239 ? 2.799 -11.165 -8.310 1.00 92.06 239 VAL A O 1
ATOM 1963 N N . ILE A 1 240 ? 0.965 -9.916 -7.926 1.00 92.44 240 ILE A N 1
ATOM 1964 C CA . ILE A 1 240 ? 1.401 -8.748 -8.697 1.00 92.44 240 ILE A CA 1
ATOM 1965 C C . ILE A 1 240 ? 1.832 -7.678 -7.704 1.00 92.44 240 ILE A C 1
ATOM 1967 O O . ILE A 1 240 ? 1.111 -7.398 -6.749 1.00 92.44 240 ILE A O 1
ATOM 1971 N N . GLY A 1 241 ? 2.996 -7.087 -7.948 1.00 94.31 241 GLY A N 1
ATOM 1972 C CA . GLY A 1 241 ? 3.521 -5.941 -7.223 1.00 94.31 241 GLY A CA 1
ATOM 1973 C C . GLY A 1 241 ? 3.554 -4.700 -8.101 1.00 94.31 241 GLY A C 1
ATOM 1974 O O . GLY A 1 241 ? 3.919 -4.771 -9.273 1.00 94.31 241 GLY A O 1
ATOM 1975 N N . LEU A 1 242 ? 3.203 -3.562 -7.520 1.00 95.44 242 LEU A N 1
ATOM 1976 C CA . LEU A 1 242 ? 3.381 -2.236 -8.088 1.00 95.44 242 LEU A CA 1
ATOM 1977 C C . LEU A 1 242 ? 4.439 -1.511 -7.259 1.00 95.44 242 LEU A C 1
ATOM 1979 O O . LEU A 1 242 ? 4.264 -1.297 -6.057 1.00 95.44 242 LEU A O 1
ATOM 1983 N N . SER A 1 243 ? 5.540 -1.153 -7.906 1.00 95.25 243 SER A N 1
ATOM 1984 C CA . SER A 1 243 ? 6.702 -0.538 -7.272 1.00 95.25 243 SER A CA 1
ATOM 1985 C C . SER A 1 243 ? 6.901 0.863 -7.835 1.00 95.25 243 SER A C 1
ATOM 1987 O O . SER A 1 243 ? 7.176 0.974 -9.033 1.00 95.25 243 SER A O 1
ATOM 1989 N N . PRO A 1 244 ? 6.791 1.931 -7.023 1.00 94.50 244 PRO A N 1
ATOM 1990 C CA . PRO A 1 244 ? 7.287 3.230 -7.435 1.00 94.50 244 PRO A CA 1
ATOM 1991 C C . PRO A 1 244 ? 8.800 3.161 -7.616 1.00 94.50 244 PRO A C 1
ATOM 1993 O O . PRO A 1 244 ? 9.529 2.810 -6.678 1.00 94.50 244 PRO A O 1
ATOM 1996 N N . LEU A 1 245 ? 9.255 3.480 -8.822 1.00 93.81 245 LEU A N 1
ATOM 1997 C CA . LEU A 1 245 ? 10.660 3.697 -9.112 1.00 93.81 245 LEU A CA 1
ATOM 1998 C C . LEU A 1 245 ? 10.949 5.177 -8.941 1.00 93.81 245 LEU A C 1
ATOM 2000 O O . LEU A 1 245 ? 10.349 6.021 -9.595 1.00 93.81 245 LEU A O 1
ATOM 2004 N N . TYR A 1 246 ? 11.845 5.478 -8.014 1.00 93.19 246 TYR A N 1
ATOM 2005 C CA . TYR A 1 246 ? 12.319 6.817 -7.757 1.00 93.19 246 TYR A CA 1
ATOM 2006 C C . TYR A 1 246 ? 13.510 7.107 -8.648 1.00 93.19 246 TYR A C 1
ATOM 2008 O O . TYR A 1 246 ? 14.594 6.568 -8.425 1.00 93.19 246 TYR A O 1
ATOM 2016 N N . ASN A 1 247 ? 13.259 7.913 -9.676 1.00 92.75 247 ASN A N 1
ATOM 2017 C CA . ASN A 1 247 ? 14.227 8.301 -10.687 1.00 92.75 247 ASN A CA 1
ATOM 2018 C C . ASN A 1 247 ? 14.814 9.653 -10.268 1.00 92.75 247 ASN A C 1
ATOM 2020 O O . ASN A 1 247 ? 14.159 10.691 -10.421 1.00 92.75 247 ASN A O 1
ATOM 2024 N N . THR A 1 248 ? 16.004 9.631 -9.669 1.00 92.75 248 THR A N 1
ATOM 2025 C CA . THR A 1 248 ? 16.649 10.843 -9.150 1.00 92.75 248 THR A CA 1
ATOM 2026 C C . THR A 1 248 ? 17.444 11.570 -10.227 1.00 92.75 248 THR A C 1
ATOM 2028 O O . THR A 1 248 ? 17.886 10.967 -11.204 1.00 92.75 248 THR A O 1
ATOM 2031 N N . VAL A 1 249 ? 17.609 12.883 -10.080 1.00 92.25 249 VAL A N 1
ATOM 2032 C CA . VAL A 1 249 ? 18.377 13.682 -11.046 1.00 92.25 249 VAL A CA 1
ATOM 2033 C C . VAL A 1 249 ? 19.868 13.368 -10.942 1.00 92.25 249 VAL A C 1
ATOM 2035 O O . VAL A 1 249 ? 20.380 13.082 -9.860 1.00 92.25 249 VAL A O 1
ATOM 2038 N N . GLU A 1 250 ? 20.589 13.431 -12.064 1.00 89.81 250 GLU A N 1
ATOM 2039 C CA . GLU A 1 250 ? 22.020 13.095 -12.094 1.00 89.81 250 GLU A CA 1
ATOM 2040 C C . GLU A 1 250 ? 22.870 13.988 -11.185 1.00 89.81 250 GLU A C 1
ATOM 2042 O O . GLU A 1 250 ? 23.869 13.535 -10.633 1.00 89.81 250 GLU A O 1
ATOM 2047 N N . THR A 1 251 ? 22.443 15.236 -10.999 1.00 92.50 251 THR A N 1
ATOM 2048 C CA . THR A 1 251 ? 23.109 16.226 -10.150 1.00 92.50 251 THR A CA 1
ATOM 2049 C C . THR A 1 251 ? 22.909 15.981 -8.656 1.00 92.50 251 THR A C 1
ATOM 2051 O O . THR A 1 251 ? 23.657 16.539 -7.853 1.00 92.50 251 THR A O 1
ATOM 2054 N N . ASP A 1 252 ? 21.942 15.147 -8.257 1.00 89.00 252 ASP A N 1
ATOM 2055 C CA . ASP A 1 252 ? 21.729 14.806 -6.854 1.00 89.00 252 ASP A CA 1
ATOM 2056 C C . ASP A 1 252 ? 22.685 13.687 -6.428 1.00 89.00 252 ASP A C 1
ATOM 2058 O O . ASP A 1 252 ? 22.432 12.487 -6.575 1.00 89.00 252 ASP A O 1
ATOM 2062 N N . MET A 1 253 ? 23.823 14.121 -5.893 1.00 84.00 253 MET A N 1
ATOM 2063 C CA . MET A 1 253 ? 24.891 13.258 -5.394 1.00 84.00 253 MET A CA 1
ATOM 2064 C C . MET A 1 253 ? 24.828 13.060 -3.873 1.00 84.00 253 MET A C 1
ATOM 2066 O O . MET A 1 253 ? 25.744 12.477 -3.288 1.00 84.00 253 MET A O 1
ATOM 2070 N N . ASN A 1 254 ? 23.764 13.532 -3.213 1.00 87.12 254 ASN A N 1
ATOM 2071 C CA . ASN A 1 254 ? 23.592 13.339 -1.777 1.00 87.12 254 ASN A CA 1
ATOM 2072 C C . ASN A 1 254 ? 23.376 11.861 -1.450 1.00 87.12 254 ASN A C 1
ATOM 2074 O O . ASN A 1 254 ? 22.788 11.115 -2.230 1.00 87.12 254 ASN A O 1
ATOM 2078 N N . TRP A 1 255 ? 23.754 11.444 -0.237 1.00 84.62 255 TRP A N 1
ATOM 2079 C CA . TRP A 1 255 ? 23.584 10.052 0.196 1.00 84.62 255 TRP A CA 1
ATOM 2080 C C . TRP A 1 255 ? 22.142 9.550 0.039 1.00 84.62 255 TRP A C 1
ATOM 2082 O O . TRP A 1 255 ? 21.930 8.427 -0.400 1.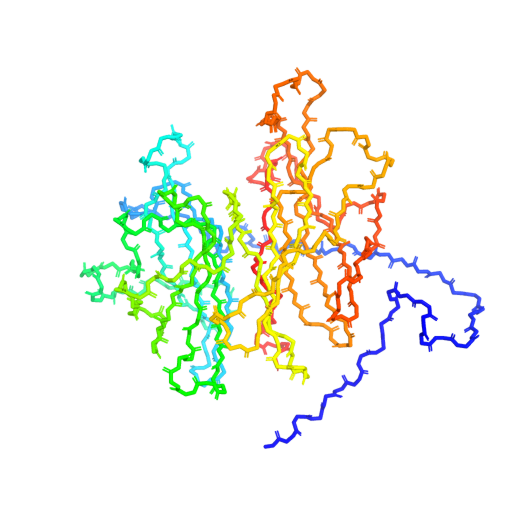00 84.62 255 TRP A O 1
ATOM 2092 N N . ALA A 1 256 ? 21.140 10.372 0.364 1.00 83.94 256 ALA A N 1
ATOM 2093 C CA . ALA A 1 256 ? 19.742 9.948 0.341 1.00 83.94 256 ALA A CA 1
ATOM 2094 C C . ALA A 1 256 ? 19.080 9.999 -1.048 1.00 83.94 256 ALA A C 1
ATOM 2096 O O . ALA A 1 256 ? 18.054 9.329 -1.215 1.00 83.94 256 ALA A O 1
ATOM 2097 N N . LYS A 1 257 ? 19.644 10.777 -1.988 1.00 88.19 257 LYS A N 1
ATOM 2098 C CA . LYS A 1 257 ? 19.109 11.097 -3.322 1.00 88.19 257 LYS A CA 1
ATOM 2099 C C . LYS A 1 257 ? 17.596 11.383 -3.299 1.00 88.19 257 LYS A C 1
ATOM 2101 O O . LYS A 1 257 ? 16.784 10.457 -3.399 1.00 88.19 257 LYS A O 1
ATOM 2106 N N . MET A 1 258 ? 17.234 12.635 -3.035 1.00 87.88 258 MET A N 1
ATOM 2107 C CA . MET A 1 258 ? 15.881 13.104 -2.707 1.00 87.88 258 MET A CA 1
ATOM 2108 C C . MET A 1 258 ? 15.294 14.094 -3.729 1.00 87.88 258 MET A C 1
ATOM 2110 O O . MET A 1 258 ? 14.179 14.576 -3.527 1.00 87.88 258 MET A O 1
ATOM 2114 N N . GLU A 1 259 ? 15.989 14.384 -4.827 1.00 90.69 259 GLU A N 1
ATOM 2115 C CA . GLU A 1 259 ? 15.422 15.114 -5.964 1.00 90.69 259 GLU A CA 1
ATOM 2116 C C . GLU A 1 259 ? 15.133 14.164 -7.119 1.00 90.69 259 GLU A C 1
ATOM 2118 O O . GLU A 1 259 ? 16.038 13.539 -7.673 1.00 90.69 259 GLU A O 1
ATOM 2123 N N . GLY A 1 260 ? 13.861 14.047 -7.499 1.00 91.94 260 GLY A N 1
ATOM 2124 C CA . GLY A 1 260 ? 13.462 13.147 -8.569 1.00 91.94 260 GLY A CA 1
ATOM 2125 C C . GLY A 1 260 ? 11.960 13.000 -8.722 1.00 91.94 260 GLY A C 1
ATOM 2126 O O . GLY A 1 260 ? 11.171 13.645 -8.031 1.00 91.94 260 GLY A O 1
ATOM 2127 N N . THR A 1 261 ? 11.583 12.091 -9.610 1.00 94.19 261 THR A N 1
ATOM 2128 C CA . THR A 1 261 ? 10.187 11.766 -9.913 1.00 94.19 261 THR A CA 1
ATOM 2129 C C . THR A 1 261 ? 9.894 10.293 -9.642 1.00 94.19 261 THR A C 1
ATOM 2131 O O . THR A 1 261 ? 10.817 9.480 -9.557 1.00 94.19 261 THR A O 1
ATOM 2134 N N . MET A 1 262 ? 8.616 9.930 -9.486 1.00 93.94 262 MET A N 1
ATOM 2135 C CA . MET A 1 262 ? 8.214 8.534 -9.277 1.00 93.94 262 MET A CA 1
ATOM 2136 C C . MET A 1 262 ? 7.118 8.066 -10.221 1.00 93.94 262 MET A C 1
ATOM 2138 O O . MET A 1 262 ? 5.956 8.445 -10.078 1.00 93.94 262 MET A O 1
ATOM 2142 N N . ASP A 1 263 ? 7.484 7.156 -11.113 1.00 94.25 263 ASP A N 1
ATOM 2143 C CA . ASP A 1 263 ? 6.571 6.359 -11.925 1.00 94.25 263 ASP A CA 1
ATOM 2144 C C . ASP A 1 263 ? 6.472 4.926 -11.380 1.00 94.25 263 ASP A C 1
ATOM 2146 O O . ASP A 1 263 ? 7.153 4.551 -10.427 1.00 94.25 263 ASP A O 1
ATOM 2150 N N . ILE A 1 264 ? 5.561 4.119 -11.930 1.00 94.81 264 ILE A N 1
ATOM 2151 C CA . ILE A 1 264 ? 5.299 2.765 -11.426 1.00 94.81 264 ILE A CA 1
ATOM 2152 C C . ILE A 1 264 ? 5.815 1.719 -12.401 1.00 94.81 264 ILE A C 1
ATOM 2154 O O . ILE A 1 264 ? 5.392 1.684 -13.558 1.00 94.81 264 ILE A O 1
ATOM 2158 N N . SER A 1 265 ? 6.604 0.780 -11.889 1.00 94.50 265 SER A N 1
ATOM 2159 C CA . SER A 1 265 ? 6.909 -0.489 -12.550 1.00 94.50 265 SER A CA 1
ATOM 2160 C C . SER A 1 265 ? 6.135 -1.633 -11.906 1.00 94.50 265 SER A C 1
ATOM 2162 O O . SER A 1 265 ? 5.908 -1.659 -10.696 1.00 94.50 265 SER A O 1
ATOM 2164 N N . ALA A 1 266 ? 5.721 -2.598 -12.725 1.00 94.25 266 ALA A N 1
ATOM 2165 C CA . ALA A 1 266 ? 5.050 -3.801 -12.253 1.00 94.25 266 ALA A CA 1
ATOM 2166 C C . ALA A 1 266 ? 6.048 -4.956 -12.117 1.00 94.25 266 ALA A C 1
ATOM 2168 O O . ALA A 1 266 ? 6.905 -5.158 -12.979 1.00 94.25 266 ALA A O 1
ATOM 2169 N N . ALA A 1 267 ? 5.900 -5.741 -11.058 1.00 94.25 267 ALA A N 1
ATOM 2170 C CA . ALA A 1 267 ? 6.621 -6.982 -10.821 1.00 94.25 267 ALA A CA 1
ATOM 2171 C C . ALA A 1 267 ? 5.632 -8.111 -10.517 1.00 94.25 267 ALA A C 1
ATOM 2173 O O . ALA A 1 267 ? 4.471 -7.864 -10.189 1.00 94.25 267 ALA A O 1
ATOM 2174 N N . PHE A 1 268 ? 6.078 -9.356 -10.613 1.00 93.62 268 PHE A N 1
ATOM 2175 C CA . PHE A 1 268 ? 5.269 -10.508 -10.239 1.00 93.62 268 PHE A CA 1
ATOM 2176 C C . PHE A 1 268 ? 6.100 -11.593 -9.550 1.00 93.62 268 PHE A C 1
ATOM 2178 O O . PHE A 1 268 ? 7.311 -11.699 -9.749 1.00 93.62 268 PHE A O 1
ATOM 2185 N N . SER A 1 269 ? 5.419 -12.409 -8.749 1.00 92.50 269 SER A N 1
ATOM 2186 C CA . SER A 1 269 ? 5.944 -13.595 -8.066 1.00 92.50 269 SER A CA 1
ATOM 2187 C C . SER A 1 269 ? 4.888 -14.701 -8.085 1.00 92.50 269 SER A C 1
ATOM 2189 O O . SER A 1 269 ? 3.699 -14.432 -8.250 1.00 92.50 269 SER A O 1
ATOM 2191 N N . LYS A 1 270 ? 5.290 -15.955 -7.877 1.00 85.25 270 LYS A N 1
ATOM 2192 C CA . LYS A 1 270 ? 4.369 -17.087 -7.648 1.00 85.25 270 LYS A CA 1
ATOM 2193 C C . LYS A 1 270 ? 4.022 -17.281 -6.172 1.00 85.25 270 LYS A C 1
ATOM 2195 O O . LYS A 1 270 ? 3.911 -18.406 -5.706 1.00 85.25 270 LYS A O 1
ATOM 2200 N N . GLY A 1 271 ? 3.909 -16.181 -5.431 1.00 72.56 271 GLY A N 1
ATOM 2201 C CA . GLY A 1 271 ? 3.602 -16.204 -3.999 1.00 72.56 271 GLY A CA 1
ATOM 2202 C C . GLY A 1 271 ? 4.794 -16.513 -3.096 1.00 72.56 271 GLY A C 1
ATOM 2203 O O . GLY A 1 271 ? 4.596 -16.834 -1.936 1.00 72.56 271 GLY A O 1
ATOM 2204 N N . SER A 1 272 ? 6.025 -16.409 -3.604 1.00 70.50 272 SER A N 1
ATOM 2205 C CA . SER A 1 272 ? 7.244 -16.686 -2.837 1.00 70.50 272 SER A CA 1
ATOM 2206 C C . SER A 1 272 ? 8.224 -15.506 -2.864 1.00 70.50 272 SER A C 1
ATOM 2208 O O . SER A 1 272 ? 7.905 -14.401 -3.312 1.00 70.50 272 SER A O 1
ATOM 2210 N N . TYR A 1 273 ? 9.446 -15.754 -2.396 1.00 86.62 273 TYR A N 1
ATOM 2211 C CA . TYR A 1 273 ? 10.560 -14.807 -2.356 1.00 86.62 273 TYR A CA 1
ATOM 2212 C C . TYR A 1 273 ? 11.163 -14.484 -3.735 1.00 86.62 273 TYR A C 1
ATOM 2214 O O . TYR A 1 273 ? 12.006 -13.599 -3.832 1.00 86.62 273 TYR A O 1
ATOM 2222 N N . TYR A 1 274 ? 10.738 -15.157 -4.809 1.00 90.31 274 TYR A N 1
ATOM 2223 C CA . TYR A 1 274 ? 11.264 -14.920 -6.155 1.00 90.31 274 TYR A CA 1
ATOM 2224 C C . TYR A 1 274 ? 10.387 -13.946 -6.938 1.00 90.31 274 TYR A C 1
ATOM 2226 O O . TYR A 1 274 ? 9.297 -14.302 -7.388 1.00 90.31 274 TYR A O 1
ATOM 2234 N N . TRP A 1 275 ? 10.891 -12.729 -7.129 1.00 93.56 275 TRP A N 1
ATOM 2235 C CA . TRP A 1 275 ? 10.199 -11.659 -7.839 1.00 93.56 275 TRP A CA 1
ATOM 2236 C C . TRP A 1 275 ? 10.911 -11.295 -9.135 1.00 93.56 275 TRP A C 1
ATOM 2238 O O . TRP A 1 275 ? 12.133 -11.369 -9.244 1.00 93.56 275 TRP A O 1
ATOM 2248 N N . ARG A 1 276 ? 10.128 -10.914 -10.145 1.00 92.44 276 ARG A N 1
ATOM 2249 C CA . ARG A 1 276 ? 10.629 -10.499 -11.458 1.00 92.44 276 ARG A CA 1
ATOM 2250 C C . ARG A 1 276 ? 9.894 -9.256 -11.923 1.00 92.44 276 ARG A C 1
ATOM 2252 O O . ARG A 1 276 ? 8.675 -9.178 -11.780 1.00 92.44 276 ARG A O 1
ATOM 2259 N N . TRP A 1 277 ? 10.615 -8.318 -12.530 1.00 93.12 277 TRP A N 1
ATOM 2260 C CA . TRP A 1 277 ? 9.991 -7.218 -13.258 1.00 93.12 277 TRP A CA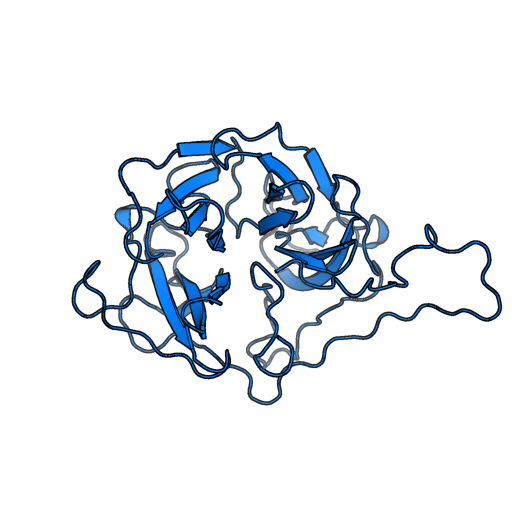 1
ATOM 2261 C C . TRP A 1 277 ? 9.155 -7.769 -14.418 1.00 93.12 277 TRP A C 1
ATOM 2263 O O . TRP A 1 277 ? 9.598 -8.656 -15.148 1.00 93.12 277 TRP A O 1
ATOM 2273 N N . LEU A 1 278 ? 7.934 -7.255 -14.579 1.00 89.94 278 LEU A N 1
ATOM 2274 C CA . LEU A 1 278 ? 7.049 -7.622 -15.685 1.00 89.94 278 LEU A CA 1
ATOM 2275 C C . LEU A 1 278 ? 7.622 -7.128 -17.020 1.00 89.94 278 LEU A C 1
ATOM 2277 O O . LEU A 1 278 ? 7.585 -7.839 -18.022 1.00 89.94 278 LEU A O 1
ATOM 2281 N N . ASN A 1 279 ? 8.152 -5.907 -17.010 1.00 84.69 279 ASN A N 1
ATOM 2282 C CA . ASN A 1 279 ? 8.932 -5.300 -18.076 1.00 84.69 279 ASN A CA 1
ATOM 2283 C C . ASN A 1 279 ? 9.831 -4.240 -17.428 1.00 84.69 279 ASN A C 1
ATOM 2285 O O . ASN A 1 279 ? 9.306 -3.342 -16.777 1.00 84.69 279 ASN A O 1
ATOM 2289 N N . SER A 1 280 ? 11.154 -4.354 -17.561 1.00 73.50 280 SER A N 1
ATOM 2290 C CA . SER A 1 280 ? 12.072 -3.351 -17.008 1.00 73.50 280 SER A CA 1
ATOM 2291 C C . SER A 1 280 ? 12.201 -2.111 -17.888 1.00 73.50 280 SER A C 1
ATOM 2293 O O . SER A 1 280 ? 12.472 -1.042 -17.371 1.00 73.50 280 SER A O 1
ATOM 2295 N N . LYS A 1 281 ? 11.932 -2.206 -19.196 1.00 75.81 281 LYS A N 1
ATOM 2296 C CA . LYS A 1 281 ? 12.174 -1.109 -20.150 1.00 75.81 281 LYS A CA 1
ATOM 2297 C C . LYS A 1 281 ? 11.030 -0.112 -20.285 1.00 75.81 281 LYS A C 1
ATOM 2299 O O . LYS A 1 281 ? 11.229 0.960 -20.844 1.00 75.81 281 LYS A O 1
ATOM 2304 N N . ASP A 1 282 ? 9.825 -0.480 -19.859 1.00 82.31 282 ASP A N 1
ATOM 2305 C CA . ASP A 1 282 ? 8.647 0.372 -19.996 1.00 82.31 282 ASP A CA 1
ATOM 2306 C C . ASP A 1 282 ? 7.877 0.434 -18.682 1.00 82.31 282 ASP A C 1
ATOM 2308 O O . ASP A 1 282 ? 7.563 -0.590 -18.069 1.00 82.31 282 ASP A O 1
ATOM 2312 N N . ARG A 1 283 ? 7.572 1.659 -18.259 1.00 89.62 283 ARG A N 1
ATOM 2313 C CA . ARG A 1 283 ? 6.863 1.927 -17.012 1.00 89.62 283 ARG A CA 1
ATOM 2314 C C . ARG A 1 283 ? 5.410 1.515 -17.150 1.00 89.62 283 ARG A C 1
ATOM 2316 O O . ARG A 1 283 ? 4.735 1.843 -18.128 1.00 89.62 283 ARG A O 1
ATOM 2323 N N . PHE A 1 284 ? 4.922 0.810 -16.137 1.00 93.44 284 PHE A N 1
ATOM 2324 C CA . PHE A 1 284 ? 3.551 0.331 -16.094 1.00 93.44 284 PHE A CA 1
ATOM 2325 C C . PHE A 1 284 ? 2.570 1.492 -15.928 1.00 93.44 284 PHE A C 1
ATOM 2327 O O . PHE A 1 284 ? 1.590 1.549 -16.658 1.00 93.44 284 PHE A O 1
ATOM 2334 N N . ILE A 1 285 ? 2.849 2.449 -15.036 1.00 93.38 285 ILE A N 1
ATOM 2335 C CA . ILE A 1 285 ? 2.088 3.704 -14.929 1.00 93.38 285 ILE A CA 1
ATOM 2336 C C . ILE A 1 285 ? 3.063 4.866 -15.033 1.00 93.38 285 ILE A C 1
ATOM 2338 O O . ILE A 1 285 ? 3.900 5.051 -14.154 1.00 93.38 285 ILE A O 1
ATOM 2342 N N . SER A 1 286 ? 2.935 5.647 -16.101 1.00 91.31 286 SER A N 1
ATOM 2343 C CA . SER A 1 286 ? 3.763 6.828 -16.343 1.00 91.31 286 SER A CA 1
ATOM 2344 C C . SER A 1 286 ? 3.162 8.087 -15.708 1.00 91.31 286 SER A C 1
ATOM 2346 O O . SER A 1 286 ? 1.939 8.208 -15.530 1.00 91.31 286 SER A O 1
ATOM 2348 N N . LEU A 1 287 ? 4.042 9.036 -15.395 1.00 90.88 287 LEU A N 1
ATOM 2349 C CA . LEU A 1 287 ? 3.686 10.400 -15.010 1.00 90.88 287 LEU A CA 1
ATOM 2350 C C . LEU A 1 287 ? 2.974 11.120 -16.163 1.00 90.88 287 LEU A C 1
ATOM 2352 O O . LEU A 1 287 ? 3.092 10.728 -17.327 1.00 90.88 287 LEU A O 1
ATOM 2356 N N . LYS A 1 288 ? 2.184 12.141 -15.824 1.00 84.44 288 LYS A N 1
ATOM 2357 C CA . LYS A 1 288 ? 1.607 13.064 -16.815 1.00 84.44 288 LYS A CA 1
ATOM 2358 C C . LYS A 1 288 ? 2.523 14.274 -17.020 1.00 84.44 288 LYS A C 1
ATOM 2360 O O . LYS A 1 288 ? 3.572 14.367 -16.392 1.00 84.44 288 LYS A O 1
ATOM 2365 N N . ASP A 1 289 ? 2.117 15.170 -17.917 1.00 80.12 289 ASP A N 1
ATOM 2366 C CA . ASP A 1 289 ? 2.790 16.448 -18.150 1.00 80.12 289 ASP A CA 1
ATOM 2367 C C . ASP A 1 289 ? 2.995 17.262 -16.861 1.00 80.12 289 ASP A C 1
ATOM 2369 O O . ASP A 1 289 ? 2.275 17.092 -15.879 1.00 80.12 289 ASP A O 1
ATOM 2373 N N . GLU A 1 290 ? 3.966 18.178 -16.887 1.00 76.44 290 GLU A N 1
ATOM 2374 C CA . GLU A 1 290 ? 4.410 18.980 -15.736 1.00 76.44 290 GLU A CA 1
ATOM 2375 C C . GLU A 1 290 ? 3.306 19.815 -15.069 1.00 76.44 290 GLU A C 1
ATOM 2377 O O . GLU A 1 290 ? 3.440 20.196 -13.907 1.00 76.44 290 GLU A O 1
ATOM 2382 N N . LYS A 1 291 ? 2.204 20.092 -15.776 1.00 75.00 291 LYS A N 1
ATOM 2383 C CA . LYS A 1 291 ? 1.076 20.882 -15.259 1.00 75.00 291 LYS A CA 1
ATOM 2384 C C . LYS A 1 291 ? 0.029 20.020 -14.552 1.00 75.00 291 LYS A C 1
ATOM 2386 O O . LYS A 1 291 ? -0.885 20.556 -13.927 1.00 75.00 291 LYS A O 1
ATOM 2391 N N . SER A 1 292 ? 0.135 18.698 -14.655 1.00 79.25 292 SER A N 1
ATOM 2392 C CA . SER A 1 292 ? -0.755 17.752 -13.997 1.00 79.25 292 SER A CA 1
ATOM 2393 C C . SER A 1 292 ? -0.412 17.584 -12.516 1.00 79.25 292 SER A C 1
ATOM 2395 O O . SER A 1 292 ? 0.752 17.551 -12.135 1.00 79.25 292 SER A O 1
ATOM 2397 N N . SER A 1 293 ? -1.419 17.325 -11.678 1.00 75.38 293 SER A N 1
ATOM 2398 C CA . SER A 1 293 ? -1.216 16.854 -10.299 1.00 75.38 293 SER A CA 1
ATOM 2399 C C . SER A 1 293 ? -0.486 15.502 -10.203 1.00 75.38 293 SER A C 1
ATOM 2401 O O . SER A 1 293 ? -0.102 15.086 -9.115 1.00 75.38 293 SER A O 1
ATOM 2403 N N . GLU A 1 294 ? -0.278 14.815 -11.330 1.00 81.12 294 GLU A N 1
ATOM 2404 C CA . GLU A 1 294 ? 0.410 13.526 -11.441 1.00 81.12 294 GLU A CA 1
ATOM 2405 C C . GLU A 1 294 ? 1.798 13.654 -12.104 1.00 81.12 294 GLU A C 1
ATOM 2407 O O . GLU A 1 294 ? 2.265 12.695 -12.723 1.00 81.12 294 GLU A O 1
ATOM 2412 N N . CYS A 1 295 ? 2.426 14.835 -12.053 1.00 83.44 295 CYS A N 1
ATOM 2413 C CA . CYS A 1 295 ? 3.719 15.096 -12.695 1.00 83.44 295 CYS A CA 1
ATOM 2414 C C . CYS A 1 295 ? 4.936 14.708 -11.843 1.00 83.44 295 CYS A C 1
ATOM 2416 O O . CYS A 1 295 ? 5.987 14.385 -12.386 1.00 83.44 295 CYS A O 1
ATOM 2418 N N . GLY A 1 296 ? 4.795 14.716 -10.513 1.00 89.25 296 GLY A N 1
ATOM 2419 C CA . GLY A 1 296 ? 5.905 14.460 -9.595 1.00 89.25 296 GLY A CA 1
ATOM 2420 C C . GLY A 1 296 ? 6.016 12.999 -9.168 1.00 89.25 296 GLY A C 1
ATOM 2421 O O . GLY A 1 296 ? 7.034 12.347 -9.396 1.00 89.25 296 GLY A O 1
ATOM 2422 N N . MET A 1 297 ? 4.984 12.481 -8.497 1.00 91.38 297 MET A N 1
ATOM 2423 C CA . MET A 1 297 ? 5.055 11.204 -7.780 1.00 91.38 297 MET A CA 1
ATOM 2424 C C . MET A 1 297 ? 3.740 10.427 -7.875 1.00 91.38 297 MET A C 1
ATOM 2426 O O . MET A 1 297 ? 2.680 10.942 -7.526 1.00 91.38 297 MET A O 1
ATOM 2430 N N . ILE A 1 298 ? 3.813 9.158 -8.279 1.00 92.56 298 ILE A N 1
ATOM 2431 C CA . ILE A 1 298 ? 2.695 8.211 -8.206 1.00 92.56 298 ILE A CA 1
ATOM 2432 C C . ILE A 1 298 ? 2.997 7.174 -7.124 1.00 92.56 298 ILE A C 1
ATOM 2434 O O . ILE A 1 298 ? 4.053 6.544 -7.115 1.00 92.56 298 ILE A O 1
ATOM 2438 N N . HIS A 1 299 ? 2.032 6.954 -6.230 1.00 91.06 299 HIS A N 1
ATOM 2439 C CA . HIS A 1 299 ? 2.069 5.885 -5.236 1.00 91.06 299 HIS A CA 1
ATOM 2440 C C . HIS A 1 299 ? 0.918 4.903 -5.479 1.00 91.06 299 HIS A C 1
ATOM 2442 O O . HIS A 1 299 ? -0.227 5.338 -5.614 1.00 91.06 299 HIS A O 1
ATOM 2448 N N . PRO A 1 300 ? 1.168 3.585 -5.492 1.00 92.25 300 PRO A N 1
ATOM 2449 C CA . PRO A 1 300 ? 0.100 2.610 -5.562 1.00 92.25 300 PRO A CA 1
ATOM 2450 C C . PRO A 1 300 ? -0.582 2.440 -4.198 1.00 92.25 300 PRO A C 1
ATOM 2452 O O . PRO A 1 300 ? 0.007 2.621 -3.121 1.00 92.25 300 PRO A O 1
ATOM 2455 N N . LEU A 1 301 ? -1.851 2.041 -4.253 1.00 90.00 301 LEU A N 1
ATOM 2456 C CA . LEU A 1 301 ? -2.576 1.523 -3.095 1.00 90.00 301 LEU A CA 1
ATOM 2457 C C . LEU A 1 301 ? -1.926 0.229 -2.600 1.00 90.00 301 LEU A C 1
ATOM 2459 O O . LEU A 1 301 ? -1.167 -0.403 -3.329 1.00 90.00 301 LEU A O 1
ATOM 2463 N N . THR A 1 302 ? -2.216 -0.148 -1.353 1.00 85.94 302 THR A N 1
ATOM 2464 C CA . THR A 1 302 ? -1.644 -1.354 -0.727 1.00 85.94 302 THR A CA 1
ATOM 2465 C C . THR A 1 302 ? -1.993 -2.611 -1.514 1.00 85.94 302 THR A C 1
ATOM 2467 O O . THR A 1 302 ? -1.177 -3.524 -1.625 1.00 85.94 302 THR A O 1
ATOM 2470 N N . SER A 1 303 ? -3.190 -2.626 -2.102 1.00 86.12 303 SER A N 1
ATOM 2471 C CA . SER A 1 303 ? -3.715 -3.756 -2.842 1.00 86.12 303 SER A CA 1
ATOM 2472 C C . SER A 1 303 ? -4.482 -3.352 -4.102 1.00 86.12 303 SER A C 1
ATOM 2474 O O . SER A 1 303 ? -4.930 -2.214 -4.257 1.00 86.12 303 SER A O 1
ATOM 2476 N N . LEU A 1 304 ? -4.628 -4.311 -5.021 1.00 88.44 304 LEU A N 1
ATOM 2477 C CA . LEU A 1 304 ? -5.567 -4.212 -6.134 1.00 88.44 304 LEU A CA 1
ATOM 2478 C C . LEU A 1 304 ? -6.997 -4.296 -5.599 1.00 88.44 304 LEU A C 1
ATOM 2480 O O . LEU A 1 304 ? -7.341 -5.236 -4.881 1.00 88.44 304 LEU A O 1
ATOM 2484 N N . ILE A 1 305 ? -7.835 -3.349 -6.010 1.00 87.19 305 ILE A N 1
ATOM 2485 C CA . ILE A 1 305 ? -9.249 -3.304 -5.643 1.00 87.19 305 ILE A CA 1
ATOM 2486 C C . ILE A 1 305 ? -10.085 -3.565 -6.884 1.00 87.19 305 ILE A C 1
ATOM 2488 O O . ILE A 1 305 ? -9.839 -3.010 -7.957 1.00 87.19 305 ILE A O 1
ATOM 2492 N N . TYR A 1 306 ? -11.071 -4.433 -6.721 1.00 85.19 306 TYR A N 1
ATOM 2493 C CA . TYR A 1 306 ? -12.087 -4.694 -7.724 1.00 85.19 306 TYR A CA 1
ATOM 2494 C C . TYR A 1 306 ? -13.297 -3.831 -7.377 1.00 85.19 306 TYR A C 1
ATOM 2496 O O . TYR A 1 306 ? -13.722 -3.815 -6.227 1.00 85.19 306 TYR A O 1
ATOM 2504 N N . LEU A 1 307 ? -13.807 -3.078 -8.350 1.00 81.81 307 LEU A N 1
ATOM 2505 C CA . LEU A 1 307 ? -15.067 -2.348 -8.203 1.00 81.81 307 LEU A CA 1
ATOM 2506 C C . LEU A 1 307 ? -16.245 -3.337 -8.172 1.00 81.81 307 LEU A C 1
ATOM 2508 O O . LEU A 1 307 ? -16.063 -4.461 -8.649 1.00 81.81 307 LEU A O 1
ATOM 2512 N N . PRO A 1 308 ? -17.425 -2.963 -7.637 1.00 75.44 308 PRO A N 1
ATOM 2513 C CA . PRO A 1 308 ? -18.541 -3.888 -7.422 1.00 75.44 308 PRO A CA 1
ATOM 2514 C C . PRO A 1 308 ? -18.923 -4.714 -8.652 1.00 75.44 308 PRO A C 1
ATOM 2516 O O . PRO A 1 308 ? -19.209 -5.898 -8.529 1.00 75.44 308 PRO A O 1
ATOM 2519 N N . GLU A 1 309 ? -18.852 -4.135 -9.851 1.00 74.12 309 GLU A N 1
ATOM 2520 C CA . GLU A 1 309 ? -19.142 -4.821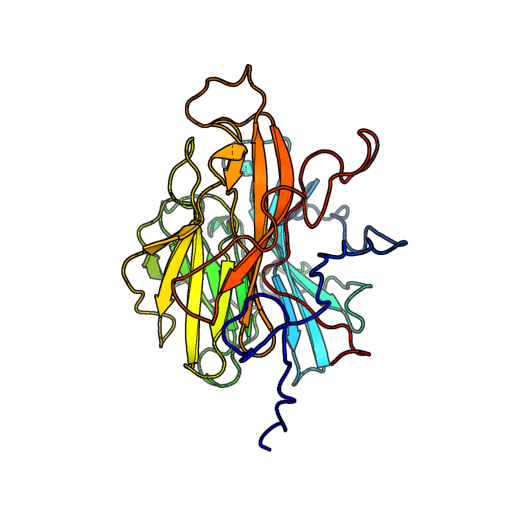 -11.114 1.00 74.12 309 GLU A CA 1
ATOM 2521 C C . GLU A 1 309 ? -18.111 -5.898 -11.509 1.00 74.12 309 GLU A C 1
ATOM 2523 O O . GLU A 1 309 ? -18.319 -6.640 -12.469 1.00 74.12 309 GLU A O 1
ATOM 2528 N N . LYS A 1 310 ? -16.985 -5.979 -10.792 1.00 66.19 310 LYS A N 1
ATOM 2529 C CA . LYS A 1 310 ? -15.902 -6.957 -10.979 1.00 66.19 310 LYS A CA 1
ATOM 2530 C C . LYS A 1 310 ? -15.698 -7.886 -9.774 1.00 66.19 310 LYS A C 1
ATOM 2532 O O . LYS A 1 310 ? -14.768 -8.698 -9.832 1.00 66.19 310 LYS A O 1
ATOM 2537 N N . ILE A 1 311 ? -16.480 -7.725 -8.702 1.00 59.09 311 ILE A N 1
ATOM 2538 C CA . ILE A 1 311 ? -16.419 -8.539 -7.473 1.00 59.09 311 ILE A CA 1
ATOM 2539 C C . ILE A 1 311 ? -17.263 -9.810 -7.613 1.00 59.09 311 ILE A C 1
ATOM 2541 O O . ILE A 1 311 ? -18.372 -9.734 -8.182 1.00 59.09 311 ILE A O 1
#

Mean predicted aligned error: 5.71 Å

Radius of gyration: 19.3 Å; Cα contacts (8 Å, |Δi|>4): 716; chains: 1; bounding box: 46×49×57 Å

Foldseek 3Di:
DPPPQDFDDDPLDCPVPPDDDPDDDDFDADDDDPPPPLDFQDPDPQQAGDWDLKAWDQDPVVQKIKIWTWHANPVDDDLRGTWFTFIWIGNFVRHIDFDQDDCPGGGRTQGGSVQQFALKDWDQQVVPQPFRIKMWGQRPPHQAIWIWGDNPNRHIDSPPTARAGNARFRHHWAWDADPPVCKIKIWGFHDAQQTFIWIWIDNVSRHIDHIDTQGGQDVVLDSQWHFSIWAWYDDRQKIKIKTWIFRADPPQPDSRRDHGATFIWMWMDSPDSHIDTSDNPDTNGDADDPVDPRNGYDDDHNYDDDTPVRD

Solvent-accessible surface area (backbone atoms only — not comparable to full-atom values): 17465 Å² total; per-residue (Å²): 132,85,74,82,74,76,83,56,88,69,88,86,65,65,87,91,53,93,77,84,77,98,76,81,90,78,89,79,66,77,78,79,67,88,73,63,77,60,75,76,53,51,95,49,89,73,26,53,75,29,67,40,54,37,21,58,48,75,40,79,88,80,62,33,30,42,34,43,30,29,19,25,31,83,94,44,89,57,82,81,16,45,38,21,28,30,42,33,38,18,82,64,75,51,61,71,46,71,53,71,34,77,81,40,74,79,30,34,42,44,36,57,51,93,64,24,51,30,22,41,26,68,46,80,40,75,88,38,81,82,50,23,19,39,34,38,28,21,30,73,91,41,74,25,26,28,34,36,42,15,79,79,69,49,64,58,45,80,88,61,66,40,83,45,42,95,41,59,32,94,36,44,35,11,48,41,63,43,87,84,79,56,30,36,39,41,25,31,25,48,61,73,53,67,24,26,33,27,36,30,42,20,74,77,80,64,62,51,48,79,74,39,80,40,47,67,62,57,81,90,63,49,90,45,40,24,30,63,25,36,20,29,29,78,51,70,77,28,24,42,30,42,24,26,35,34,43,34,47,90,85,50,78,54,71,59,51,86,52,63,36,22,30,27,34,39,29,38,24,72,76,61,75,62,52,42,67,73,46,85,91,53,65,43,43,71,60,50,59,85,88,42,95,44,36,50,61,51,80,77,48,26,42,83,76,68,48,74,96,70,103